Protein AF-A0A6B2E9L4-F1 (afdb_monomer_lite)

pLDDT: mean 92.17, std 7.91, range [33.16, 98.06]

Structure (mmCIF, N/CA/C/O backbone):
data_AF-A0A6B2E9L4-F1
#
_entry.id   AF-A0A6B2E9L4-F1
#
loop_
_atom_site.group_PDB
_atom_site.id
_atom_site.type_symbol
_atom_site.label_atom_id
_atom_site.label_alt_id
_atom_site.label_comp_id
_atom_site.label_asym_id
_atom_site.label_entity_id
_atom_site.label_seq_id
_atom_site.pdbx_PDB_ins_code
_atom_site.Cartn_x
_atom_site.Cartn_y
_atom_site.Cartn_z
_atom_site.occupancy
_atom_site.B_iso_or_equiv
_atom_site.auth_seq_id
_atom_site.auth_comp_id
_atom_site.auth_asym_id
_atom_site.auth_atom_id
_atom_site.pdbx_PDB_model_num
ATOM 1 N N . PHE A 1 1 ? 28.379 11.757 -45.391 1.00 62.41 1 PHE A N 1
ATOM 2 C CA . PHE A 1 1 ? 26.964 11.866 -45.812 1.00 62.41 1 PHE A CA 1
ATOM 3 C C . PHE A 1 1 ? 26.340 10.516 -46.136 1.00 62.41 1 PHE A C 1
ATOM 5 O O . PHE A 1 1 ? 25.388 10.195 -45.447 1.00 62.41 1 PHE A O 1
ATOM 12 N N . ASN A 1 2 ? 26.858 9.714 -47.082 1.00 81.06 2 ASN A N 1
ATOM 13 C CA . ASN A 1 2 ? 26.287 8.377 -47.353 1.00 81.06 2 ASN A CA 1
ATOM 14 C C . ASN A 1 2 ? 26.292 7.480 -46.105 1.00 81.06 2 ASN A C 1
ATOM 16 O O . ASN A 1 2 ? 25.236 7.019 -45.711 1.00 81.06 2 ASN A O 1
ATOM 20 N N . HIS A 1 3 ? 27.415 7.404 -45.382 1.00 90.50 3 HIS A N 1
ATOM 21 C CA . HIS A 1 3 ? 27.489 6.589 -44.163 1.00 90.50 3 HIS A CA 1
ATOM 22 C C . HIS A 1 3 ? 26.488 7.010 -43.059 1.00 90.50 3 HIS A C 1
ATOM 24 O O . HIS A 1 3 ? 25.979 6.160 -42.347 1.00 90.50 3 HIS A O 1
ATOM 30 N N . LEU A 1 4 ? 26.166 8.308 -42.916 1.00 90.94 4 LEU A N 1
ATOM 31 C CA . LEU A 1 4 ? 25.155 8.768 -41.947 1.00 90.94 4 LEU A CA 1
ATOM 32 C C . LEU A 1 4 ? 23.737 8.394 -42.375 1.00 90.94 4 LEU A C 1
ATOM 34 O O . LEU A 1 4 ? 22.874 8.215 -41.525 1.00 90.94 4 LEU A O 1
ATOM 38 N N . LYS A 1 5 ? 23.485 8.331 -43.686 1.00 90.69 5 LYS A N 1
ATOM 39 C CA . LYS A 1 5 ? 22.207 7.868 -44.227 1.00 90.69 5 LYS A CA 1
ATOM 40 C C . LYS A 1 5 ? 22.044 6.378 -43.951 1.00 90.69 5 LYS A C 1
ATOM 42 O O . LYS A 1 5 ? 21.017 5.999 -43.409 1.00 90.69 5 LYS A O 1
ATOM 47 N N . ASP A 1 6 ? 23.080 5.597 -44.235 1.00 92.56 6 ASP A N 1
ATOM 48 C CA . ASP A 1 6 ? 23.099 4.152 -43.999 1.00 92.56 6 ASP A CA 1
ATOM 49 C C . ASP A 1 6 ? 22.910 3.846 -42.500 1.00 92.56 6 ASP A C 1
ATOM 51 O O . ASP A 1 6 ? 22.081 3.023 -42.131 1.00 92.56 6 ASP A O 1
ATOM 55 N N . LEU A 1 7 ? 23.581 4.600 -41.619 1.00 94.00 7 LEU A N 1
ATOM 56 C CA . LEU A 1 7 ? 23.434 4.457 -40.168 1.00 94.00 7 LEU A CA 1
ATOM 57 C C . LEU A 1 7 ? 22.029 4.829 -39.666 1.00 94.00 7 LEU A C 1
ATOM 59 O O . LEU A 1 7 ? 21.519 4.207 -38.739 1.00 94.00 7 LEU A O 1
ATOM 63 N N . LEU A 1 8 ? 21.393 5.848 -40.253 1.00 93.44 8 LEU A N 1
ATOM 64 C CA . LEU A 1 8 ? 20.012 6.207 -39.916 1.00 93.44 8 LEU A CA 1
ATOM 65 C C . LEU A 1 8 ? 19.010 5.155 -40.399 1.00 93.44 8 LEU A C 1
ATOM 67 O O . LEU A 1 8 ? 18.040 4.894 -39.693 1.00 93.44 8 LEU A O 1
ATOM 71 N N . GLU A 1 9 ? 19.241 4.560 -41.569 1.00 93.56 9 GLU A N 1
ATOM 72 C CA . GLU A 1 9 ? 18.431 3.448 -42.075 1.00 93.56 9 GLU A CA 1
ATOM 73 C C . GLU A 1 9 ? 18.564 2.226 -41.160 1.00 93.56 9 GLU A C 1
ATOM 75 O O . GLU A 1 9 ? 17.552 1.639 -40.789 1.00 93.56 9 GLU A O 1
ATOM 80 N N . GLU A 1 10 ? 19.778 1.912 -40.701 1.00 94.62 10 GLU A N 1
ATOM 81 C CA . GLU A 1 10 ? 20.004 0.828 -39.740 1.00 94.62 10 GLU A CA 1
ATOM 82 C C . GLU A 1 10 ? 19.342 1.107 -38.378 1.00 94.62 10 GLU A C 1
ATOM 84 O O . GLU A 1 10 ? 18.736 0.212 -37.790 1.00 94.62 10 GLU A O 1
ATOM 89 N N . ILE A 1 11 ? 19.399 2.349 -37.878 1.00 94.94 11 ILE A N 1
ATOM 90 C CA . ILE A 1 11 ? 18.664 2.765 -36.669 1.00 94.94 11 ILE A CA 1
ATOM 91 C C . ILE A 1 11 ? 17.161 2.539 -36.857 1.00 94.94 11 ILE A C 1
ATOM 93 O O . ILE A 1 11 ? 16.514 1.987 -35.971 1.00 94.94 11 ILE A O 1
ATOM 97 N N . GLU A 1 12 ? 16.595 2.952 -37.993 1.00 94.88 12 GLU A N 1
ATOM 98 C CA . GLU A 1 12 ? 15.168 2.791 -38.281 1.00 94.88 12 GLU A CA 1
ATOM 99 C C . GLU A 1 12 ? 14.766 1.313 -38.398 1.00 94.88 12 GLU A C 1
ATOM 101 O O . GLU A 1 12 ? 13.706 0.925 -37.904 1.00 94.88 12 GLU A O 1
ATOM 106 N N . GLU A 1 13 ? 15.620 0.485 -39.000 1.00 95.00 13 GLU A N 1
ATOM 107 C CA . GLU A 1 13 ? 15.424 -0.961 -39.107 1.00 95.00 13 GLU A CA 1
ATOM 108 C C . GLU A 1 13 ? 15.441 -1.628 -37.726 1.00 95.00 13 GLU A C 1
ATOM 110 O O . GLU A 1 13 ? 14.481 -2.307 -37.358 1.00 95.00 13 GLU A O 1
ATOM 115 N N . ARG A 1 14 ? 16.476 -1.361 -36.914 1.00 95.44 14 ARG A N 1
ATOM 116 C CA . ARG A 1 14 ? 16.584 -1.863 -35.532 1.00 95.44 14 ARG A CA 1
ATOM 117 C C . ARG A 1 14 ? 15.401 -1.414 -34.675 1.00 95.44 14 ARG A C 1
ATOM 119 O O . ARG A 1 14 ? 14.901 -2.199 -33.880 1.00 95.44 14 ARG A O 1
ATOM 126 N N . ASN A 1 15 ? 14.915 -0.186 -34.863 1.00 94.50 15 ASN A N 1
ATOM 127 C CA . ASN A 1 15 ? 13.791 0.364 -34.104 1.00 94.50 15 ASN A C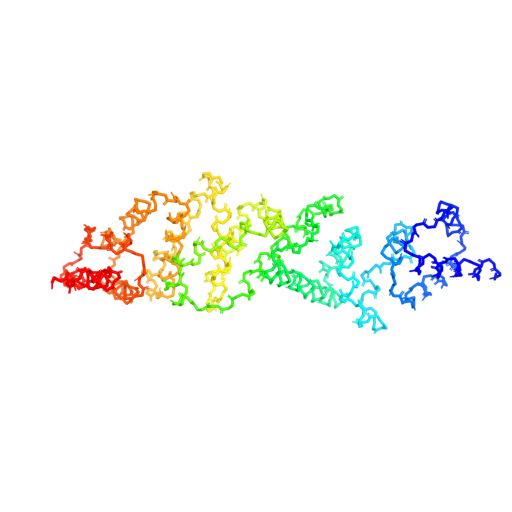A 1
ATOM 128 C C . ASN A 1 15 ? 12.462 -0.357 -34.389 1.00 94.50 15 ASN A C 1
ATOM 130 O O . ASN A 1 15 ? 11.603 -0.444 -33.515 1.00 94.50 15 ASN A O 1
ATOM 134 N N . LYS A 1 16 ? 12.280 -0.863 -35.615 1.00 94.69 16 LYS A N 1
ATOM 135 C CA . LYS A 1 16 ? 11.057 -1.558 -36.053 1.00 94.69 16 LYS A CA 1
ATOM 136 C C . LYS A 1 16 ? 11.139 -3.080 -35.925 1.00 94.69 16 LYS A C 1
ATOM 138 O O . LYS A 1 16 ? 10.124 -3.745 -36.108 1.00 94.69 16 LYS A O 1
ATOM 143 N N . SER A 1 17 ? 12.322 -3.624 -35.658 1.00 93.25 17 SER A N 1
ATOM 144 C CA . SER A 1 17 ? 12.544 -5.065 -35.557 1.00 93.25 17 SER A CA 1
ATOM 145 C C . SER A 1 17 ? 12.083 -5.611 -34.207 1.00 93.25 17 SER A C 1
ATOM 147 O O . SER A 1 17 ? 12.432 -5.068 -33.163 1.00 93.25 17 SER A O 1
ATOM 149 N N . GLU A 1 18 ? 11.340 -6.719 -34.225 1.00 88.81 18 GLU A N 1
ATOM 150 C CA . GLU A 1 18 ? 11.002 -7.492 -33.018 1.00 88.81 18 GLU A CA 1
ATOM 151 C C . GLU A 1 18 ? 12.202 -8.305 -32.504 1.00 88.81 18 GLU A C 1
ATOM 153 O O . GLU A 1 18 ? 12.278 -8.652 -31.327 1.00 88.81 18 GLU A O 1
ATOM 158 N N . GLU A 1 19 ? 13.152 -8.615 -33.390 1.00 89.88 19 GLU A N 1
ATOM 159 C CA . GLU A 1 19 ? 14.349 -9.390 -33.078 1.00 89.88 19 GLU A CA 1
ATOM 160 C C . GLU A 1 19 ? 15.584 -8.490 -32.967 1.00 89.88 19 GLU A C 1
ATOM 162 O O . GLU A 1 19 ? 15.723 -7.489 -33.679 1.00 89.88 19 GLU A O 1
ATOM 167 N N . ILE A 1 20 ? 16.531 -8.889 -32.113 1.00 86.94 20 ILE A N 1
ATOM 168 C CA . ILE A 1 20 ? 17.846 -8.247 -32.037 1.00 86.94 20 ILE A CA 1
ATOM 169 C C . ILE A 1 20 ? 18.604 -8.550 -33.333 1.00 86.94 20 ILE A C 1
ATOM 171 O O . ILE A 1 20 ? 18.996 -9.691 -33.589 1.00 86.94 20 ILE A O 1
ATOM 175 N N . LEU A 1 21 ? 18.821 -7.516 -34.147 1.00 88.94 21 LEU A N 1
ATOM 176 C CA . LEU A 1 21 ? 19.531 -7.649 -35.417 1.00 88.94 21 LEU A CA 1
ATOM 177 C C . LEU A 1 21 ? 21.018 -7.983 -35.200 1.00 88.94 21 LEU A C 1
ATOM 179 O O . LEU A 1 21 ? 21.635 -7.480 -34.252 1.00 88.94 21 LEU A O 1
ATOM 183 N N . PRO A 1 22 ? 21.628 -8.784 -36.097 1.00 86.38 22 PRO A N 1
ATOM 184 C CA . PRO A 1 22 ? 23.034 -9.166 -35.994 1.00 86.38 22 PRO A CA 1
ATOM 185 C C . PRO A 1 22 ? 23.980 -7.952 -36.074 1.00 86.38 22 PRO A C 1
ATOM 187 O O . PRO A 1 22 ? 23.581 -6.839 -36.416 1.00 86.38 22 PRO A O 1
ATOM 190 N N . TYR A 1 23 ? 25.259 -8.180 -35.760 1.00 91.12 23 TYR A N 1
ATOM 191 C CA . TYR A 1 23 ? 26.338 -7.180 -35.859 1.00 91.12 23 TYR A CA 1
ATOM 192 C C . TYR A 1 23 ? 26.190 -5.949 -34.942 1.00 91.12 23 TYR A C 1
ATOM 194 O O . TYR A 1 23 ? 26.702 -4.877 -35.249 1.00 91.12 23 TYR A O 1
ATOM 202 N N . GLU A 1 24 ? 25.545 -6.097 -33.781 1.00 93.00 24 GLU A N 1
ATOM 203 C CA . GLU A 1 24 ? 25.350 -5.000 -32.817 1.00 93.00 24 GLU A CA 1
ATOM 204 C C . GLU A 1 24 ? 26.659 -4.306 -32.396 1.00 93.00 24 GLU A C 1
ATOM 206 O O . GLU A 1 24 ? 26.721 -3.081 -32.354 1.00 93.00 24 GLU A O 1
ATOM 211 N N . GLU A 1 25 ? 27.740 -5.054 -32.154 1.00 92.19 25 GLU A N 1
ATOM 212 C CA . GLU A 1 25 ? 29.030 -4.444 -31.793 1.00 92.19 25 GLU A CA 1
ATOM 213 C C . GLU A 1 25 ? 29.637 -3.638 -32.954 1.00 92.19 25 GLU A C 1
ATOM 215 O O . GLU A 1 25 ? 30.272 -2.610 -32.727 1.00 92.19 25 GLU A O 1
ATOM 220 N N . GLU A 1 26 ? 29.429 -4.059 -34.204 1.00 93.50 26 GLU A N 1
ATOM 221 C CA . GLU A 1 26 ? 29.894 -3.305 -35.373 1.00 93.50 26 GLU A CA 1
ATOM 222 C C . GLU A 1 26 ? 29.095 -2.006 -35.521 1.00 93.50 26 GLU A C 1
ATOM 224 O O . GLU A 1 26 ? 29.687 -0.942 -35.711 1.00 93.50 26 GLU A O 1
ATOM 229 N N . PHE A 1 27 ? 27.774 -2.070 -35.339 1.00 94.88 27 PHE A N 1
ATOM 230 C CA . PHE A 1 27 ? 26.898 -0.900 -35.271 1.00 94.88 27 PHE A CA 1
ATOM 231 C C . PHE A 1 27 ? 27.350 0.087 -34.180 1.00 94.88 27 PHE A C 1
ATOM 233 O O . PHE A 1 27 ? 27.516 1.285 -34.434 1.00 94.88 27 PHE A O 1
ATOM 240 N N . LEU A 1 28 ? 27.654 -0.411 -32.978 1.00 93.94 28 LEU A N 1
ATOM 241 C CA . LEU A 1 28 ? 28.169 0.420 -31.891 1.00 93.94 28 LEU A CA 1
ATOM 242 C C . LEU A 1 28 ? 29.526 1.042 -32.211 1.00 93.94 28 LEU A C 1
ATOM 244 O O . LEU A 1 28 ? 29.769 2.213 -31.909 1.00 93.94 28 LEU A O 1
ATOM 248 N N . GLN A 1 29 ? 30.425 0.288 -32.840 1.00 93.25 29 GLN A N 1
ATOM 249 C CA . GLN A 1 29 ? 31.708 0.827 -33.275 1.00 93.25 29 GLN A CA 1
ATOM 250 C C . GLN A 1 29 ? 31.523 1.953 -34.290 1.00 93.25 29 GLN A C 1
ATOM 252 O O . GLN A 1 29 ? 32.204 2.973 -34.164 1.00 93.25 29 GLN A O 1
ATOM 257 N N . GLN A 1 30 ? 30.596 1.825 -35.240 1.00 93.12 30 GLN A N 1
ATOM 258 C CA . GLN A 1 30 ? 30.294 2.901 -36.186 1.00 93.12 30 GLN A CA 1
ATOM 259 C C . GLN A 1 30 ? 29.840 4.173 -35.460 1.00 93.12 30 GLN A C 1
ATOM 261 O O . GLN A 1 30 ? 30.385 5.246 -35.721 1.00 93.12 30 GLN A O 1
ATOM 266 N N . LEU A 1 31 ? 28.938 4.054 -34.478 1.00 93.62 31 LEU A N 1
ATOM 267 C CA . LEU A 1 31 ? 28.496 5.183 -33.649 1.00 93.62 31 LEU A CA 1
ATOM 268 C C . LEU A 1 31 ? 29.657 5.836 -32.885 1.00 93.62 31 LEU A C 1
ATOM 270 O O . LEU A 1 31 ? 29.806 7.062 -32.879 1.00 93.62 31 LEU A O 1
ATOM 274 N N . ARG A 1 32 ? 30.528 5.037 -32.259 1.00 92.88 32 ARG A N 1
ATOM 275 C CA . ARG A 1 32 ? 31.659 5.546 -31.463 1.00 92.88 32 ARG A CA 1
ATOM 276 C C . ARG A 1 32 ? 32.639 6.386 -32.295 1.00 92.88 32 ARG A C 1
ATOM 278 O O . ARG A 1 32 ? 33.143 7.383 -31.765 1.00 92.88 32 ARG A O 1
ATOM 285 N N . HIS A 1 33 ? 32.859 6.024 -33.564 1.00 94.12 33 HIS A N 1
ATOM 286 C CA . HIS A 1 33 ? 33.790 6.691 -34.490 1.00 94.12 33 HIS A CA 1
ATOM 287 C C . HIS A 1 33 ? 33.248 7.968 -35.149 1.00 94.12 33 HIS A C 1
ATOM 289 O O . HIS A 1 33 ? 34.016 8.660 -35.816 1.00 94.12 33 HIS A O 1
ATOM 295 N N . LEU A 1 34 ? 31.969 8.303 -34.954 1.00 93.50 34 LEU A N 1
ATOM 296 C CA . LEU A 1 34 ? 31.379 9.531 -35.491 1.00 93.50 34 LEU A CA 1
ATOM 297 C C . LEU A 1 34 ? 32.106 10.791 -34.996 1.00 93.50 34 LEU A C 1
ATOM 299 O O . LEU A 1 34 ? 32.509 10.890 -33.831 1.00 93.50 34 LEU A O 1
ATOM 303 N N . GLU A 1 35 ? 32.201 11.805 -35.853 1.00 93.75 35 GLU A N 1
ATOM 304 C CA . GLU A 1 35 ? 32.683 13.129 -35.464 1.00 93.75 35 GLU A CA 1
ATOM 305 C C . GLU A 1 35 ? 31.669 13.850 -34.558 1.00 93.75 35 GLU A C 1
ATOM 307 O O . GLU A 1 35 ? 30.473 13.560 -34.558 1.00 93.75 35 GLU A O 1
ATOM 312 N N . SER A 1 36 ? 32.106 14.851 -33.785 1.00 93.12 36 SER A N 1
ATOM 313 C CA . SER A 1 36 ? 31.234 15.531 -32.809 1.00 93.12 36 SER A CA 1
ATOM 314 C C . SER A 1 36 ? 29.948 16.108 -33.416 1.00 93.12 36 SER A C 1
ATOM 316 O O . SER A 1 36 ? 28.892 16.042 -32.789 1.00 93.12 36 SER A O 1
ATOM 318 N N . TRP A 1 37 ? 30.009 16.662 -34.630 1.00 94.31 37 TRP A N 1
ATOM 319 C CA . TRP A 1 37 ? 28.824 17.203 -35.304 1.00 94.31 37 TRP A CA 1
ATOM 320 C C . TRP A 1 37 ? 27.890 16.095 -35.814 1.00 94.31 37 TRP A C 1
ATOM 322 O O . TRP A 1 37 ? 26.673 16.277 -35.792 1.00 94.31 37 TRP A O 1
ATOM 332 N N . GLU A 1 38 ? 28.441 14.948 -36.219 1.00 94.31 38 GLU A N 1
ATOM 333 C CA . GLU A 1 38 ? 27.689 13.765 -36.649 1.00 94.31 38 GLU A CA 1
ATOM 334 C C . GLU A 1 38 ? 26.945 13.154 -35.467 1.00 94.31 38 GLU A C 1
ATOM 336 O O . GLU A 1 38 ? 25.754 12.869 -35.579 1.00 94.31 38 GLU A O 1
ATOM 341 N N . LYS A 1 39 ? 27.597 13.068 -34.299 1.00 93.00 39 LYS A N 1
ATOM 342 C CA . LYS A 1 39 ? 26.939 12.654 -33.052 1.00 93.00 39 LYS A CA 1
ATOM 343 C C . LYS A 1 39 ? 25.747 13.553 -32.742 1.00 93.00 39 LYS A C 1
ATOM 345 O O . LYS A 1 39 ? 24.639 13.058 -32.577 1.00 93.00 39 LYS A O 1
ATOM 350 N N . ILE A 1 40 ? 25.935 14.875 -32.760 1.00 92.19 40 ILE A N 1
ATOM 351 C CA . ILE A 1 40 ? 24.842 15.837 -32.526 1.00 92.19 40 ILE A CA 1
ATOM 352 C C . ILE A 1 40 ? 23.719 15.672 -33.561 1.00 92.19 40 ILE A C 1
ATOM 354 O O . ILE A 1 40 ? 22.539 15.773 -33.216 1.00 92.19 40 ILE A O 1
ATOM 358 N N . PHE A 1 41 ? 24.065 15.437 -34.828 1.00 92.75 41 PHE A N 1
ATOM 359 C CA . PHE A 1 41 ? 23.091 15.215 -35.894 1.00 92.75 41 PHE A CA 1
ATOM 360 C C . PHE A 1 41 ? 22.251 13.954 -35.649 1.00 92.75 41 PHE A C 1
ATOM 362 O O . PHE A 1 41 ? 21.024 14.037 -35.713 1.00 92.75 41 PHE A O 1
ATOM 369 N N . ILE A 1 42 ? 22.888 12.829 -35.311 1.00 92.62 42 ILE A N 1
ATOM 370 C CA . ILE A 1 42 ? 22.207 11.568 -34.989 1.00 92.62 42 ILE A CA 1
ATOM 371 C C . ILE A 1 42 ? 21.338 11.725 -33.740 1.00 92.62 42 ILE A C 1
ATOM 373 O O . ILE A 1 42 ? 20.153 11.412 -33.796 1.00 92.62 42 ILE A O 1
ATOM 377 N N . MET A 1 43 ? 21.862 12.309 -32.657 1.00 92.19 43 MET A N 1
ATOM 378 C CA . MET A 1 43 ? 21.098 12.546 -31.424 1.00 92.19 43 MET A CA 1
ATOM 379 C C . MET A 1 43 ? 19.796 13.304 -31.703 1.00 92.19 43 MET A C 1
ATOM 381 O O . MET A 1 43 ? 18.728 12.886 -31.270 1.00 92.19 43 MET A O 1
ATOM 385 N N . LYS A 1 44 ? 19.849 14.386 -32.493 1.00 90.69 44 LYS A N 1
ATOM 386 C CA . LYS A 1 44 ? 18.644 15.147 -32.868 1.00 90.69 44 LYS A CA 1
ATOM 387 C C . LYS A 1 44 ? 17.610 14.311 -33.620 1.00 90.69 44 LYS A C 1
ATOM 389 O O . LYS A 1 44 ? 16.422 14.587 -33.493 1.00 90.69 44 LYS A O 1
ATOM 394 N N . ARG A 1 45 ? 18.049 13.341 -34.426 1.00 90.88 45 ARG A N 1
ATOM 395 C CA . ARG A 1 45 ? 17.153 12.439 -35.158 1.00 90.88 45 ARG A CA 1
ATOM 396 C C . ARG A 1 45 ? 16.544 11.385 -34.244 1.00 90.88 45 ARG A C 1
ATOM 398 O O . ARG A 1 45 ? 15.343 11.179 -34.342 1.00 90.88 45 ARG A O 1
ATOM 405 N N . LEU A 1 46 ? 17.319 10.829 -33.313 1.00 91.75 46 LEU A N 1
ATOM 406 C CA . LEU A 1 46 ? 16.832 9.864 -32.323 1.00 91.75 46 LEU A CA 1
ATOM 407 C C . LEU A 1 46 ? 15.662 10.418 -31.500 1.00 91.75 46 LEU A C 1
ATOM 409 O O . LEU A 1 46 ? 14.661 9.737 -31.323 1.00 91.75 46 LEU A O 1
ATOM 413 N N . TYR A 1 47 ? 15.728 11.684 -31.076 1.00 90.62 47 TYR A N 1
ATOM 414 C CA . TYR A 1 47 ? 14.626 12.315 -30.332 1.00 90.62 47 TYR A CA 1
ATOM 415 C C . TYR A 1 47 ? 13.354 12.579 -31.153 1.00 90.62 47 TYR A C 1
ATOM 417 O O . TYR A 1 47 ? 12.343 12.971 -30.573 1.00 90.62 47 TYR A O 1
ATOM 425 N N . ALA A 1 48 ? 13.407 12.395 -32.474 1.00 88.06 48 ALA A N 1
ATOM 426 C CA . ALA A 1 48 ? 12.266 12.487 -33.383 1.00 88.06 48 ALA A CA 1
ATOM 427 C C . ALA A 1 48 ? 11.828 11.115 -33.930 1.00 88.06 48 ALA A C 1
ATOM 429 O O . ALA A 1 48 ? 10.882 11.058 -34.712 1.00 88.06 48 ALA A O 1
ATOM 430 N N . CYS A 1 49 ? 12.522 10.029 -33.572 1.00 88.50 49 CYS A N 1
ATOM 431 C CA . CYS A 1 49 ? 12.107 8.674 -33.918 1.00 88.50 49 CYS A CA 1
ATOM 432 C C . CYS A 1 49 ? 10.876 8.290 -33.097 1.00 88.50 49 CYS A C 1
ATOM 434 O O . CYS A 1 49 ? 10.843 8.567 -31.902 1.00 88.50 49 CYS A O 1
ATOM 436 N N . GLU A 1 50 ? 9.900 7.635 -33.720 1.00 91.25 50 GLU A N 1
ATOM 437 C CA . GLU A 1 50 ? 8.730 7.075 -33.033 1.00 91.25 50 GLU A CA 1
ATOM 438 C C . GLU A 1 50 ? 9.120 5.855 -32.191 1.00 91.25 50 GLU A C 1
ATOM 440 O O . GLU A 1 50 ? 9.996 5.072 -32.585 1.00 91.25 50 GLU A O 1
ATOM 445 N N . TRP A 1 51 ? 8.436 5.665 -31.062 1.00 93.69 51 TRP A N 1
ATOM 446 C CA . TRP A 1 51 ? 8.600 4.472 -30.240 1.00 93.69 51 TRP A CA 1
ATOM 447 C C . TRP A 1 51 ? 7.896 3.273 -30.888 1.00 93.69 51 TRP A C 1
ATOM 449 O O . TRP A 1 51 ? 6.716 3.328 -31.221 1.00 93.69 51 TRP A O 1
ATOM 459 N N . ASN A 1 52 ? 8.641 2.199 -31.103 1.00 94.00 52 ASN A N 1
ATOM 460 C CA . ASN A 1 52 ? 8.260 0.992 -31.824 1.00 94.00 52 ASN A CA 1
ATOM 461 C C . ASN A 1 52 ? 8.754 -0.246 -31.060 1.00 94.00 52 ASN A C 1
ATOM 463 O O . ASN A 1 52 ? 9.467 -0.141 -30.067 1.00 94.00 52 ASN A O 1
ATOM 467 N N . VAL A 1 53 ? 8.405 -1.436 -31.549 1.00 92.69 53 VAL A N 1
ATOM 468 C CA . VAL A 1 53 ? 8.688 -2.710 -30.866 1.00 92.69 53 VAL A CA 1
ATOM 469 C C . VAL A 1 53 ? 10.176 -2.964 -30.569 1.00 92.69 53 VAL A C 1
ATOM 471 O O . VAL A 1 53 ? 10.496 -3.555 -29.543 1.00 92.69 53 VAL A O 1
ATOM 474 N N . GLY A 1 54 ? 11.091 -2.476 -31.413 1.00 94.06 54 GLY A N 1
ATOM 475 C CA . GLY A 1 54 ? 12.539 -2.587 -31.198 1.00 94.06 54 GLY A CA 1
ATOM 476 C C . GLY A 1 54 ? 13.140 -1.434 -30.385 1.00 94.06 54 GLY A C 1
ATOM 477 O O . GLY A 1 54 ? 14.319 -1.482 -30.019 1.00 94.06 54 GLY A O 1
ATOM 478 N N . SER A 1 55 ? 12.356 -0.391 -30.087 1.00 95.12 55 SER A N 1
ATOM 479 C CA . SER A 1 55 ? 12.824 0.790 -29.356 1.00 95.12 55 SER A CA 1
ATOM 480 C C . SER A 1 55 ? 13.378 0.485 -27.969 1.00 95.12 55 SER A C 1
ATOM 482 O O . SER A 1 55 ? 14.436 1.041 -27.679 1.00 95.12 55 SER A O 1
ATOM 484 N N . PRO A 1 56 ? 12.760 -0.362 -27.117 1.00 94.50 56 PRO A N 1
ATOM 485 C CA . PRO A 1 56 ? 13.273 -0.586 -25.768 1.00 94.50 56 PRO A CA 1
ATOM 486 C C . PRO A 1 56 ? 14.758 -0.991 -25.779 1.00 94.50 56 PRO A C 1
ATOM 488 O O . PRO A 1 56 ? 15.596 -0.295 -25.198 1.00 94.50 56 PRO A O 1
ATOM 491 N N . HIS A 1 57 ? 15.099 -2.037 -26.537 1.00 94.44 57 HIS A N 1
ATOM 492 C CA . HIS A 1 57 ? 16.472 -2.541 -26.650 1.00 94.44 57 HIS A CA 1
ATOM 493 C C . HIS A 1 57 ? 17.411 -1.516 -27.302 1.00 94.44 57 HIS A C 1
ATOM 495 O O . HIS A 1 57 ? 18.466 -1.188 -26.753 1.00 94.44 57 HIS A O 1
ATOM 501 N N . LEU A 1 58 ? 17.016 -0.949 -28.450 1.00 95.44 58 LEU A N 1
ATOM 502 C CA . LEU A 1 58 ? 17.841 0.017 -29.185 1.00 95.44 58 LEU A CA 1
ATOM 503 C C . LEU A 1 58 ? 18.150 1.266 -28.347 1.00 95.44 58 LEU A C 1
ATOM 505 O O . LEU A 1 58 ? 19.286 1.736 -28.321 1.00 95.44 58 LEU A O 1
ATOM 509 N N . MET A 1 59 ? 17.157 1.817 -27.653 1.00 95.69 59 MET A N 1
ATOM 510 C CA . MET A 1 59 ? 17.326 3.027 -26.848 1.00 95.69 59 MET A CA 1
ATOM 511 C C . MET A 1 59 ? 18.149 2.759 -25.585 1.00 95.69 59 MET A C 1
ATOM 513 O O . MET A 1 59 ? 18.936 3.617 -25.185 1.00 95.69 59 MET A O 1
ATOM 517 N N . SER A 1 60 ? 18.037 1.562 -25.000 1.00 94.94 60 SER A N 1
ATOM 518 C CA . SER A 1 60 ? 18.897 1.090 -23.903 1.00 94.94 60 SER A CA 1
ATOM 519 C C . SER A 1 60 ? 20.366 1.056 -24.336 1.00 94.94 60 SER A C 1
ATOM 521 O O . SER A 1 60 ? 21.233 1.649 -23.683 1.00 94.94 60 SER A O 1
ATOM 523 N N . LEU A 1 61 ? 20.628 0.479 -25.513 1.00 94.62 61 LEU A N 1
ATOM 524 C CA . LEU A 1 61 ? 21.945 0.433 -26.147 1.00 94.62 61 LEU A CA 1
ATOM 525 C C . LEU A 1 61 ? 22.508 1.844 -26.408 1.00 94.62 61 LEU A C 1
ATOM 527 O O . LEU A 1 61 ? 23.627 2.170 -26.008 1.00 94.62 61 LEU A O 1
ATOM 531 N N . LEU A 1 62 ? 21.716 2.716 -27.038 1.00 95.25 62 LEU A N 1
ATOM 532 C CA . LEU A 1 62 ? 22.122 4.084 -27.373 1.00 95.25 62 LEU A CA 1
ATOM 533 C C . LEU A 1 62 ? 22.326 4.963 -26.132 1.00 95.25 62 LEU A C 1
ATOM 535 O O . LEU A 1 62 ? 23.187 5.848 -26.148 1.00 95.25 62 LEU A O 1
ATOM 539 N N . GLN A 1 63 ? 21.574 4.730 -25.052 1.00 95.31 63 GLN A N 1
ATOM 540 C CA . GLN A 1 63 ? 21.779 5.418 -23.778 1.00 95.31 63 GLN A CA 1
ATOM 541 C C . GLN A 1 63 ? 23.105 5.013 -23.139 1.00 95.31 63 GLN A C 1
ATOM 543 O O . GLN A 1 63 ? 23.845 5.879 -22.670 1.00 95.31 63 GLN A O 1
ATOM 548 N N . HIS A 1 64 ? 23.443 3.722 -23.171 1.00 92.75 64 HIS A N 1
ATOM 549 C CA . HIS A 1 64 ? 24.724 3.232 -22.667 1.00 92.75 64 HIS A CA 1
ATOM 550 C C . HIS A 1 64 ? 25.918 3.869 -23.401 1.00 92.75 64 HIS A C 1
ATOM 552 O O . HIS A 1 64 ? 26.934 4.193 -22.786 1.00 92.75 64 HIS A O 1
ATOM 558 N N . GLU A 1 65 ? 25.776 4.126 -24.701 1.00 93.19 65 GLU A N 1
ATOM 559 C CA . GLU A 1 65 ? 26.792 4.796 -25.522 1.00 93.19 65 GLU A CA 1
ATOM 560 C C . GLU A 1 65 ? 26.759 6.335 -25.453 1.00 93.19 65 GLU A C 1
ATOM 562 O O . GLU A 1 65 ? 27.578 7.006 -26.086 1.00 93.19 65 GLU A O 1
ATOM 567 N N . GLY A 1 66 ? 25.829 6.921 -24.692 1.00 91.38 66 GLY A N 1
ATOM 568 C CA . GLY A 1 66 ? 25.717 8.372 -24.511 1.00 91.38 66 GLY A CA 1
ATOM 569 C C . GLY A 1 66 ? 25.093 9.127 -25.692 1.00 91.38 66 GLY A C 1
ATOM 570 O O . GLY A 1 66 ? 25.252 10.344 -25.791 1.00 91.38 66 GLY A O 1
ATOM 571 N N . PHE A 1 67 ? 24.381 8.433 -26.584 1.00 93.06 67 PHE A N 1
ATOM 572 C CA . PHE A 1 67 ? 23.656 9.030 -27.715 1.00 93.06 67 PHE A CA 1
ATOM 573 C C . PHE A 1 67 ? 22.192 9.348 -27.399 1.00 93.06 67 PHE A C 1
ATOM 575 O O . PHE A 1 67 ? 21.547 10.094 -28.136 1.00 93.06 67 PHE A O 1
ATOM 582 N N . PHE A 1 68 ? 21.660 8.803 -26.311 1.00 94.75 68 PHE A N 1
ATOM 583 C CA . PHE A 1 68 ? 20.252 8.917 -25.959 1.00 94.75 68 PHE A CA 1
ATOM 584 C C . PHE A 1 68 ? 20.068 9.136 -24.456 1.00 94.75 68 PHE A C 1
ATOM 586 O O . PHE A 1 68 ? 20.898 8.720 -23.651 1.00 94.75 68 PHE A O 1
ATOM 593 N N . ASN A 1 69 ? 18.980 9.806 -24.085 1.00 94.19 69 ASN A N 1
ATOM 594 C CA . ASN A 1 69 ? 18.525 9.912 -22.707 1.00 94.19 69 ASN A CA 1
ATOM 595 C C . ASN A 1 69 ? 16.999 9.772 -22.680 1.00 94.19 69 ASN A C 1
ATOM 597 O O . ASN A 1 69 ? 16.278 10.615 -23.224 1.00 94.19 69 ASN A O 1
ATOM 601 N N . ILE A 1 70 ? 16.514 8.707 -22.042 1.00 96.00 70 ILE A N 1
ATOM 602 C CA . ILE A 1 70 ? 15.086 8.374 -22.006 1.00 96.00 70 ILE A CA 1
ATOM 603 C C . ILE A 1 70 ? 14.249 9.447 -21.304 1.00 96.00 70 ILE A C 1
ATOM 605 O O . ILE A 1 70 ? 13.149 9.763 -21.753 1.00 96.00 70 ILE A O 1
ATOM 609 N N . SER A 1 71 ? 14.788 10.076 -20.260 1.00 94.81 71 SER A N 1
ATOM 610 C CA . SER A 1 71 ? 14.100 11.132 -19.516 1.00 94.81 71 SER A CA 1
ATOM 611 C C . SER A 1 71 ? 13.846 12.353 -20.399 1.00 94.81 71 SER A C 1
ATOM 613 O O . SER A 1 71 ? 12.741 12.890 -20.396 1.00 94.81 71 SER A O 1
ATOM 615 N N . VAL A 1 72 ? 14.830 12.748 -21.218 1.00 92.81 72 VAL A N 1
ATOM 616 C CA . VAL A 1 72 ? 14.684 13.830 -22.211 1.00 92.81 72 VAL A CA 1
ATOM 617 C C . VAL A 1 72 ? 13.699 13.444 -23.317 1.00 92.81 72 VAL A C 1
ATOM 619 O O . VAL A 1 72 ? 12.938 14.286 -23.796 1.00 92.81 72 VAL A O 1
ATOM 622 N N . TYR A 1 73 ? 13.690 12.175 -23.721 1.00 94.38 73 TYR A N 1
ATOM 623 C CA . TYR A 1 73 ? 12.782 11.683 -24.752 1.00 94.38 73 TYR A CA 1
ATOM 624 C C . TYR A 1 73 ? 11.315 11.681 -24.297 1.00 94.38 73 TYR A C 1
ATOM 626 O O . TYR A 1 73 ? 10.453 12.115 -25.060 1.00 94.38 73 TYR A O 1
ATOM 634 N N . LEU A 1 74 ? 11.039 11.270 -23.054 1.00 94.00 74 LEU A N 1
ATOM 635 C CA . LEU A 1 74 ? 9.691 11.227 -22.470 1.00 94.00 74 LEU A CA 1
ATOM 636 C C . LEU A 1 74 ? 9.059 12.615 -22.303 1.00 94.00 74 LEU A C 1
ATOM 638 O O . LEU A 1 74 ? 7.858 12.780 -22.504 1.00 94.00 74 LEU A O 1
ATOM 642 N N . ILE A 1 75 ? 9.853 13.626 -21.943 1.00 91.31 75 ILE A N 1
ATOM 643 C CA . ILE A 1 75 ? 9.353 14.999 -21.749 1.00 91.31 75 ILE A CA 1
ATOM 644 C C . ILE A 1 75 ? 9.229 15.791 -23.056 1.00 91.31 75 ILE A C 1
ATOM 646 O O . ILE A 1 75 ? 8.722 16.918 -23.042 1.00 91.31 75 ILE A O 1
ATOM 650 N N . ASN A 1 76 ? 9.705 15.242 -24.179 1.00 88.56 76 ASN A N 1
ATOM 651 C CA . ASN A 1 76 ? 9.594 15.887 -25.478 1.00 88.56 76 ASN A CA 1
ATOM 652 C C . ASN A 1 76 ? 8.108 15.973 -25.878 1.00 88.56 76 ASN A C 1
ATOM 654 O O . ASN A 1 76 ? 7.452 14.938 -25.999 1.00 88.56 76 ASN A O 1
ATOM 658 N N . PRO A 1 77 ? 7.567 17.177 -26.154 1.00 81.75 77 PRO A N 1
ATOM 659 C CA . PRO A 1 77 ? 6.165 17.344 -26.539 1.00 81.75 77 PRO A CA 1
ATOM 660 C C . PRO A 1 77 ? 5.744 16.514 -27.756 1.00 81.75 77 PRO A C 1
ATOM 662 O O . PRO A 1 77 ? 4.572 16.172 -27.880 1.00 81.75 77 PRO A O 1
ATOM 665 N N . SER A 1 78 ? 6.691 16.189 -28.639 1.00 83.88 78 SER A N 1
ATOM 666 C CA . SER A 1 78 ? 6.442 15.375 -29.836 1.00 83.88 78 SER A CA 1
ATOM 667 C C . SER A 1 78 ? 6.045 13.935 -29.494 1.00 83.88 78 SER A C 1
ATOM 669 O O . SER A 1 78 ? 5.326 13.316 -30.266 1.00 83.88 78 SER A O 1
ATOM 671 N N . ASN A 1 79 ? 6.457 13.444 -28.320 1.00 83.44 79 ASN A N 1
ATOM 672 C CA . ASN A 1 79 ? 6.300 12.054 -27.885 1.00 83.44 79 ASN A CA 1
ATOM 673 C C . ASN A 1 79 ? 5.287 11.920 -26.734 1.00 83.44 79 ASN A C 1
ATOM 675 O O . ASN A 1 79 ? 5.138 10.853 -26.145 1.00 83.44 79 ASN A O 1
ATOM 679 N N . ALA A 1 80 ? 4.589 13.004 -26.376 1.00 79.06 80 ALA A N 1
ATOM 680 C CA . ALA A 1 80 ? 3.737 13.051 -25.187 1.00 79.06 80 ALA A CA 1
ATOM 681 C C . ALA A 1 80 ? 2.595 12.017 -25.207 1.00 79.06 80 ALA A C 1
ATOM 683 O O . ALA A 1 80 ? 2.155 11.572 -24.150 1.00 79.06 80 ALA A O 1
ATOM 684 N N . ASN A 1 81 ? 2.128 11.632 -26.398 1.00 83.88 81 ASN A N 1
ATOM 685 C CA . ASN A 1 81 ? 1.069 10.634 -26.560 1.00 83.88 81 ASN A CA 1
ATOM 686 C C . ASN A 1 81 ? 1.565 9.195 -26.348 1.00 83.88 81 ASN A C 1
ATOM 688 O O . ASN A 1 81 ? 0.757 8.331 -26.018 1.00 83.88 81 ASN A O 1
ATOM 692 N N . ASP A 1 82 ? 2.869 8.952 -26.493 1.00 88.44 82 ASP A N 1
ATOM 693 C CA . ASP A 1 82 ? 3.466 7.615 -26.407 1.00 88.44 82 ASP A CA 1
ATOM 694 C C . ASP A 1 82 ? 4.043 7.320 -25.018 1.00 88.44 82 ASP A C 1
ATOM 696 O O . ASP A 1 82 ? 4.376 6.177 -24.719 1.00 88.44 82 ASP A O 1
ATOM 700 N N . ALA A 1 83 ? 4.130 8.330 -24.145 1.00 90.94 83 ALA A N 1
ATOM 701 C CA . ALA A 1 83 ? 4.761 8.231 -22.829 1.00 90.94 83 ALA A CA 1
ATOM 702 C C . ALA A 1 83 ? 4.224 7.074 -21.968 1.00 90.94 83 ALA A C 1
ATOM 704 O O . ALA A 1 83 ? 5.008 6.405 -21.299 1.00 90.94 83 ALA A O 1
ATOM 705 N N . ASP A 1 84 ? 2.913 6.811 -22.010 1.00 89.75 84 ASP A N 1
ATOM 706 C CA . ASP A 1 84 ? 2.304 5.698 -21.270 1.00 89.75 84 ASP A CA 1
ATOM 707 C C . ASP A 1 84 ? 2.803 4.335 -21.799 1.00 89.75 84 ASP A C 1
ATOM 709 O O . ASP A 1 84 ? 3.180 3.471 -21.010 1.00 89.75 84 ASP A O 1
ATOM 713 N N . ASN A 1 85 ? 2.862 4.156 -23.125 1.00 91.62 85 ASN A N 1
ATOM 714 C CA . ASN A 1 85 ? 3.331 2.912 -23.750 1.00 91.62 85 ASN A CA 1
ATOM 715 C C . ASN A 1 85 ? 4.823 2.690 -23.492 1.00 91.62 85 ASN A C 1
ATOM 717 O O . ASN A 1 85 ? 5.223 1.600 -23.098 1.00 91.62 85 ASN A O 1
ATOM 721 N N . ILE A 1 86 ? 5.625 3.749 -23.642 1.00 95.50 86 ILE A N 1
ATOM 722 C CA . ILE A 1 86 ? 7.063 3.715 -23.364 1.00 95.50 86 ILE A CA 1
ATOM 723 C C . ILE A 1 86 ? 7.297 3.241 -21.931 1.00 95.50 86 ILE A C 1
ATOM 725 O O . ILE A 1 86 ? 8.076 2.322 -21.704 1.00 95.50 86 ILE A O 1
ATOM 729 N N . LEU A 1 87 ? 6.617 3.848 -20.953 1.00 95.38 87 LEU A N 1
ATOM 730 C CA . LEU A 1 87 ? 6.804 3.503 -19.546 1.00 95.38 87 LEU A CA 1
ATOM 731 C C . LEU A 1 87 ? 6.349 2.080 -19.213 1.00 95.38 87 LEU A C 1
ATOM 733 O O . LEU A 1 87 ? 6.992 1.453 -18.372 1.00 95.38 87 LEU A O 1
ATOM 737 N N . ASN A 1 88 ? 5.313 1.556 -19.871 1.00 93.62 88 ASN A N 1
ATOM 738 C CA . ASN A 1 88 ? 4.934 0.148 -19.733 1.00 93.62 88 ASN A CA 1
ATOM 739 C C . ASN A 1 88 ? 6.062 -0.777 -20.213 1.00 93.62 88 ASN A C 1
ATOM 741 O O . ASN A 1 88 ? 6.460 -1.675 -19.471 1.00 93.62 88 ASN A O 1
ATOM 745 N N . ASP A 1 89 ? 6.667 -0.497 -21.371 1.00 94.56 89 ASP A N 1
ATOM 746 C CA . ASP A 1 89 ? 7.821 -1.267 -21.854 1.00 94.56 89 ASP A CA 1
ATOM 747 C C . ASP A 1 89 ? 9.005 -1.181 -20.874 1.00 94.56 89 ASP A C 1
ATOM 749 O O . ASP A 1 89 ? 9.707 -2.166 -20.637 1.00 94.56 89 ASP A O 1
ATOM 753 N N . LEU A 1 90 ? 9.225 -0.023 -20.238 1.00 95.56 90 LEU A N 1
ATOM 754 C CA . LEU A 1 90 ? 10.285 0.116 -19.232 1.00 95.56 90 LEU A CA 1
ATOM 755 C C . LEU A 1 90 ? 10.013 -0.712 -17.962 1.00 95.56 90 LEU A C 1
ATOM 757 O O . LEU A 1 90 ? 10.961 -1.196 -17.340 1.00 95.56 90 LEU A O 1
ATOM 761 N N . LEU A 1 91 ? 8.744 -0.867 -17.561 1.00 93.56 91 LEU A N 1
ATOM 762 C CA . LEU A 1 91 ? 8.349 -1.733 -16.442 1.00 93.56 91 LEU A CA 1
ATOM 763 C C . LEU A 1 91 ? 8.505 -3.223 -16.781 1.00 93.56 91 LEU A C 1
ATOM 765 O O . LEU A 1 91 ? 8.786 -4.024 -15.888 1.00 93.56 91 LEU A O 1
ATOM 769 N N . GLU A 1 92 ? 8.303 -3.605 -18.042 1.00 91.94 92 GLU A N 1
ATOM 770 C CA . GLU A 1 92 ? 8.307 -5.006 -18.466 1.00 91.94 92 GLU A CA 1
ATOM 771 C C . GLU A 1 92 ? 9.698 -5.514 -18.863 1.00 91.94 92 GLU A C 1
ATOM 773 O O . GLU A 1 92 ? 10.111 -6.597 -18.437 1.00 91.94 92 GLU A O 1
ATOM 778 N N . VAL A 1 93 ? 10.437 -4.749 -19.669 1.00 91.19 93 VAL A N 1
ATOM 779 C CA . VAL A 1 93 ? 11.656 -5.238 -20.328 1.00 91.19 93 VAL A CA 1
ATOM 780 C C . VAL A 1 93 ? 12.905 -4.418 -19.989 1.00 91.19 93 VAL A C 1
ATOM 782 O O . VAL A 1 93 ? 13.919 -5.003 -19.597 1.00 91.19 93 VAL A O 1
ATOM 785 N N . GLU A 1 94 ? 12.847 -3.084 -20.014 1.00 92.62 94 GLU A N 1
ATOM 786 C CA . GLU A 1 94 ? 14.043 -2.217 -19.950 1.00 92.62 94 GLU A CA 1
ATOM 787 C C . GLU A 1 94 ? 14.194 -1.438 -18.635 1.00 92.62 94 GLU A C 1
ATOM 789 O O . GLU A 1 94 ? 14.070 -0.213 -18.539 1.00 92.62 94 GLU A O 1
ATOM 794 N N . HIS A 1 95 ? 14.560 -2.174 -17.590 1.00 94.19 95 HIS A N 1
ATOM 795 C CA . HIS A 1 95 ? 14.715 -1.665 -16.226 1.00 94.19 95 HIS A CA 1
ATOM 796 C C . HIS A 1 95 ? 15.883 -0.673 -16.050 1.00 94.19 95 HIS A C 1
ATOM 798 O O . HIS A 1 95 ? 15.886 0.121 -15.106 1.00 94.19 95 HIS A O 1
ATOM 804 N N . SER A 1 96 ? 16.889 -0.711 -16.932 1.00 93.88 96 SER A N 1
ATOM 805 C CA . SER A 1 96 ? 18.013 0.239 -16.948 1.00 93.88 96 SER A CA 1
ATOM 806 C C . SER A 1 96 ? 17.547 1.643 -17.342 1.00 93.88 96 SER A C 1
ATOM 808 O O . SER A 1 96 ? 17.934 2.625 -16.708 1.00 93.88 96 SER A O 1
ATOM 810 N N . LEU A 1 97 ? 16.679 1.731 -18.352 1.00 95.75 97 LEU A N 1
ATOM 811 C CA . LEU A 1 97 ? 16.043 2.969 -18.776 1.00 95.75 97 LEU A CA 1
ATOM 812 C C . LEU A 1 97 ? 15.092 3.471 -17.688 1.00 95.75 97 LEU A C 1
ATOM 814 O O . LEU A 1 97 ? 15.160 4.643 -17.331 1.00 95.75 97 LEU A O 1
ATOM 818 N N . LEU A 1 98 ? 14.286 2.591 -17.079 1.00 96.00 98 LEU A N 1
ATOM 819 C CA . LEU A 1 98 ? 13.432 2.963 -15.942 1.00 96.00 98 LEU A CA 1
ATOM 820 C C . LEU A 1 98 ? 14.235 3.600 -14.798 1.00 96.00 98 LEU A C 1
ATOM 822 O O . LEU A 1 98 ? 13.818 4.608 -14.226 1.00 96.00 98 LEU A O 1
ATOM 826 N N . ALA A 1 99 ? 15.401 3.032 -14.475 1.00 94.94 99 ALA A N 1
ATOM 827 C CA . ALA A 1 99 ? 16.282 3.572 -13.446 1.00 94.94 99 ALA A CA 1
ATOM 828 C C . ALA A 1 99 ? 16.736 5.007 -13.765 1.00 94.94 99 ALA A C 1
ATOM 830 O O . ALA A 1 99 ? 16.772 5.838 -12.861 1.00 94.94 99 ALA A O 1
ATOM 831 N N . GLU A 1 100 ? 17.028 5.317 -15.031 1.00 94.56 100 GLU A N 1
ATOM 832 C CA . GLU A 1 100 ? 17.372 6.678 -15.465 1.00 94.56 100 GLU A CA 1
ATOM 833 C C . GLU A 1 100 ? 16.198 7.650 -15.282 1.00 94.56 100 GLU A C 1
ATOM 835 O O . GLU A 1 100 ? 16.391 8.740 -14.742 1.00 94.56 100 GLU A O 1
ATOM 840 N N . VAL A 1 101 ? 14.972 7.249 -15.641 1.00 95.12 101 VAL A N 1
ATOM 841 C CA . VAL A 1 101 ? 13.770 8.080 -15.428 1.00 95.12 101 VAL A CA 1
ATOM 842 C C . VAL A 1 101 ? 13.597 8.402 -13.939 1.00 95.12 101 VAL A C 1
ATOM 844 O O . VAL A 1 101 ? 13.390 9.561 -13.575 1.00 95.12 101 VAL A O 1
ATOM 847 N N . ILE A 1 102 ? 13.756 7.399 -13.066 1.00 94.12 102 ILE A N 1
ATOM 848 C CA . ILE A 1 102 ? 13.676 7.568 -11.607 1.00 94.12 102 ILE A CA 1
ATOM 849 C C . ILE A 1 102 ? 14.756 8.541 -11.114 1.00 94.12 102 ILE A C 1
ATOM 851 O O . ILE A 1 102 ? 14.444 9.470 -10.369 1.00 94.12 102 ILE A O 1
ATOM 855 N N . LEU A 1 103 ? 16.009 8.382 -11.550 1.00 91.88 103 LEU A N 1
ATOM 856 C CA . LEU A 1 103 ? 17.104 9.272 -11.152 1.00 91.88 103 LEU A CA 1
ATOM 857 C C . LEU A 1 103 ? 16.856 10.720 -11.591 1.00 91.88 103 LEU A C 1
ATOM 859 O O . LEU A 1 103 ? 17.039 11.641 -10.794 1.00 91.88 103 LEU A O 1
ATOM 863 N N . CYS A 1 104 ? 16.394 10.936 -12.825 1.00 91.38 104 CYS A N 1
ATOM 864 C CA . CYS A 1 104 ? 16.078 12.274 -13.323 1.00 91.38 104 CYS A CA 1
ATOM 865 C C . CYS A 1 104 ? 14.876 12.906 -12.608 1.00 91.38 104 CYS A C 1
ATOM 867 O O . CYS A 1 104 ? 14.872 14.118 -12.388 1.00 91.38 104 CYS A O 1
ATOM 869 N N . SER A 1 105 ? 13.895 12.100 -12.189 1.00 90.88 105 SER A N 1
ATOM 870 C CA . SER A 1 105 ? 12.750 12.556 -11.386 1.00 90.88 105 SER A CA 1
ATOM 871 C C . SER A 1 105 ? 13.131 12.984 -9.958 1.00 90.88 105 SER A C 1
ATOM 873 O O . SER A 1 105 ? 12.362 13.648 -9.275 1.00 90.88 105 SER A O 1
ATOM 875 N N . GLY A 1 106 ? 14.334 12.638 -9.487 1.00 84.38 106 GLY A N 1
ATOM 876 C CA . GLY A 1 106 ? 14.849 13.072 -8.184 1.00 84.38 106 GLY A CA 1
ATOM 877 C C . GLY A 1 106 ? 15.527 14.448 -8.195 1.00 84.38 106 GLY A C 1
ATOM 878 O O . GLY A 1 106 ? 15.861 14.974 -7.133 1.00 84.38 106 GLY A O 1
ATOM 879 N N . ILE A 1 107 ? 15.763 15.038 -9.372 1.00 85.62 107 ILE A N 1
ATOM 880 C CA . ILE A 1 107 ? 16.472 16.319 -9.525 1.00 85.62 107 ILE A CA 1
ATOM 881 C C . ILE A 1 107 ? 15.477 17.475 -9.392 1.00 85.62 107 ILE A C 1
ATOM 883 O O . ILE A 1 107 ? 14.417 17.444 -10.003 1.00 85.62 107 ILE A O 1
ATOM 887 N N . GLU A 1 108 ? 15.809 18.536 -8.655 1.00 81.25 108 GLU A N 1
ATOM 888 C CA . GLU A 1 108 ? 14.943 19.720 -8.544 1.00 81.25 108 GLU A CA 1
ATOM 889 C C . GLU A 1 108 ? 14.902 20.505 -9.873 1.00 81.25 108 GLU A C 1
ATOM 891 O O . GLU A 1 108 ? 15.754 21.352 -10.148 1.00 81.25 108 GLU A O 1
ATOM 896 N N . SER A 1 109 ? 13.921 20.206 -10.732 1.00 86.25 109 SER A N 1
ATOM 897 C CA . SER A 1 109 ? 13.682 20.907 -12.002 1.00 86.25 109 SER A CA 1
ATOM 898 C C . SER A 1 109 ? 12.211 20.825 -12.439 1.00 86.25 109 SER A C 1
ATOM 900 O O . SER A 1 109 ? 11.469 19.958 -11.986 1.00 86.25 109 SER A O 1
ATOM 902 N N . SER A 1 110 ? 11.779 21.691 -13.363 1.00 82.31 110 SER A N 1
ATOM 903 C CA . SER A 1 110 ? 10.417 21.625 -13.927 1.00 82.31 110 SER A CA 1
ATOM 904 C C . SER A 1 110 ? 10.154 20.345 -14.723 1.00 82.31 110 SER A C 1
ATOM 906 O O . SER A 1 110 ? 9.015 19.901 -14.843 1.00 82.31 110 SER A O 1
ATOM 908 N N . ASP A 1 111 ? 11.202 19.762 -15.302 1.00 86.94 111 ASP A N 1
ATOM 909 C CA . ASP A 1 111 ? 11.092 18.520 -16.065 1.00 86.94 111 ASP A CA 1
ATOM 910 C C . ASP A 1 111 ? 10.951 17.314 -15.135 1.00 86.94 111 ASP A C 1
ATOM 912 O O . ASP A 1 111 ? 10.234 16.368 -15.452 1.00 86.94 111 ASP A O 1
ATOM 916 N N . SER A 1 112 ? 11.540 17.394 -13.942 1.00 89.62 112 SER A N 1
ATOM 917 C CA . SER A 1 112 ? 11.368 16.398 -12.890 1.00 89.62 112 SER A CA 1
ATOM 918 C C . SER A 1 112 ? 9.914 16.272 -12.431 1.00 89.62 112 SER A C 1
ATOM 920 O O . SER A 1 112 ? 9.408 15.157 -12.366 1.00 89.62 112 SER A O 1
ATOM 922 N N . GLU A 1 113 ? 9.184 17.377 -12.241 1.00 89.81 113 GLU A N 1
ATOM 923 C CA . GLU A 1 113 ? 7.754 17.319 -11.882 1.00 89.81 113 GLU A CA 1
ATOM 924 C C . GLU A 1 113 ? 6.919 16.556 -12.924 1.00 89.81 113 GLU A C 1
ATOM 926 O O . GLU A 1 113 ? 6.037 15.769 -12.572 1.00 89.81 113 GLU A O 1
ATOM 931 N N . LYS A 1 114 ? 7.221 16.741 -14.216 1.00 92.19 114 LYS A N 1
ATOM 932 C CA . LYS A 1 114 ? 6.562 15.993 -15.297 1.00 92.19 114 LYS A CA 1
ATOM 933 C C . LYS A 1 114 ? 6.914 14.510 -15.253 1.00 92.19 114 LYS A C 1
ATOM 935 O O . LYS A 1 114 ? 6.027 13.680 -15.423 1.00 92.19 114 LYS A O 1
ATOM 940 N N . LEU A 1 115 ? 8.185 14.177 -15.033 1.00 93.94 115 LEU A N 1
ATOM 941 C CA . LEU A 1 115 ? 8.632 12.787 -14.923 1.00 93.94 115 LEU A CA 1
ATOM 942 C C . LEU A 1 115 ? 7.986 12.088 -13.725 1.00 93.94 115 LEU A C 1
ATOM 944 O O . LEU A 1 115 ? 7.501 10.973 -13.884 1.00 93.94 115 LEU A O 1
ATOM 948 N N . ILE A 1 116 ? 7.907 12.755 -12.567 1.00 93.50 116 ILE A N 1
ATOM 949 C CA . ILE A 1 116 ? 7.194 12.248 -11.387 1.00 93.50 116 ILE A CA 1
ATOM 950 C C . ILE A 1 116 ? 5.748 11.933 -11.765 1.00 93.50 116 ILE A C 1
ATOM 952 O O . ILE A 1 116 ? 5.317 10.801 -11.583 1.00 93.50 116 ILE A O 1
ATOM 956 N N . TYR A 1 117 ? 5.025 12.881 -12.369 1.00 93.38 117 TYR A N 1
ATOM 957 C CA . TYR A 1 117 ? 3.635 12.663 -12.778 1.00 93.38 117 TYR A CA 1
ATOM 958 C C . TYR A 1 117 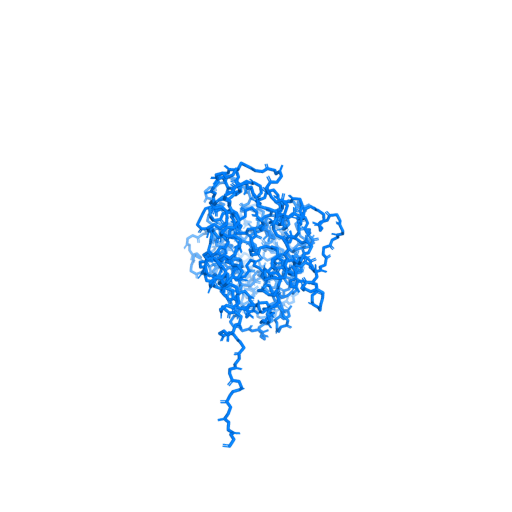? 3.467 11.446 -13.704 1.00 93.38 117 TYR A C 1
ATOM 960 O O . TYR A 1 117 ? 2.561 10.633 -13.510 1.00 93.38 117 TYR A O 1
ATOM 968 N N . LEU A 1 118 ? 4.345 11.300 -14.701 1.00 94.62 118 LEU A N 1
ATOM 969 C CA . LEU A 1 118 ? 4.303 10.171 -15.629 1.00 94.62 118 LEU A CA 1
ATOM 970 C C . LEU A 1 118 ? 4.580 8.836 -14.918 1.00 94.62 118 LEU A C 1
ATOM 972 O O . LEU A 1 118 ? 3.852 7.866 -15.129 1.00 94.62 118 LEU A O 1
ATOM 976 N N . ILE A 1 119 ? 5.588 8.794 -14.041 1.00 95.06 119 ILE A N 1
ATOM 977 C CA . ILE A 1 119 ? 5.920 7.615 -13.233 1.00 95.06 119 ILE A CA 1
ATOM 978 C C . ILE A 1 119 ? 4.755 7.242 -12.309 1.00 95.06 119 ILE A C 1
ATOM 980 O O . ILE A 1 119 ? 4.395 6.068 -12.228 1.00 95.06 119 ILE A O 1
ATOM 984 N N . GLU A 1 120 ? 4.165 8.217 -11.613 1.00 95.50 120 GLU A N 1
ATOM 985 C CA . GLU A 1 120 ? 3.043 8.000 -10.697 1.00 95.50 120 GLU A CA 1
ATOM 986 C C . GLU A 1 120 ? 1.850 7.400 -11.436 1.00 95.50 120 GLU A C 1
ATOM 988 O O . GLU A 1 120 ? 1.323 6.368 -11.022 1.00 95.50 120 GLU A O 1
ATOM 993 N N . LYS A 1 121 ? 1.477 7.997 -12.573 1.00 95.38 121 LYS A N 1
ATOM 994 C CA . LYS A 1 121 ? 0.379 7.523 -13.418 1.00 95.38 121 LYS A CA 1
ATOM 995 C C . LYS A 1 121 ? 0.640 6.115 -13.961 1.00 95.38 121 LYS A C 1
ATOM 997 O O . LYS A 1 121 ? -0.264 5.282 -13.941 1.00 95.38 121 LYS A O 1
ATOM 1002 N N . CYS A 1 122 ? 1.862 5.837 -14.419 1.00 95.44 122 CYS A N 1
ATOM 1003 C CA . CYS A 1 122 ? 2.243 4.513 -14.909 1.00 95.44 122 CYS A CA 1
ATOM 1004 C C . CYS A 1 122 ? 2.128 3.452 -13.801 1.00 95.44 122 CYS A C 1
ATOM 1006 O O . CYS A 1 122 ? 1.424 2.455 -13.961 1.00 95.44 122 CYS A O 1
ATOM 1008 N N . CYS A 1 123 ? 2.724 3.710 -12.632 1.00 95.56 123 CYS A N 1
ATOM 1009 C CA . CYS A 1 123 ? 2.628 2.819 -11.476 1.00 95.56 123 CYS A CA 1
ATOM 1010 C C . CYS A 1 123 ? 1.170 2.627 -11.017 1.00 95.56 123 CYS A C 1
ATOM 1012 O O . CYS A 1 123 ? 0.777 1.522 -10.646 1.00 95.56 123 CYS A O 1
ATOM 1014 N N . GLU A 1 124 ? 0.354 3.685 -11.039 1.00 96.19 124 GLU A N 1
ATOM 1015 C CA . GLU A 1 124 ? -1.070 3.621 -10.698 1.00 96.19 124 GLU A CA 1
ATOM 1016 C C . GLU A 1 124 ? -1.840 2.700 -11.647 1.00 96.19 124 GLU A C 1
ATOM 1018 O O . GLU A 1 124 ? -2.617 1.861 -11.185 1.00 96.19 124 GLU A O 1
ATOM 1023 N N . ASN A 1 125 ? -1.606 2.818 -12.955 1.00 95.12 125 ASN A N 1
ATOM 1024 C CA . ASN A 1 125 ? -2.228 1.960 -13.960 1.00 95.12 125 ASN A CA 1
ATOM 1025 C C . ASN A 1 125 ? -1.791 0.500 -13.797 1.00 95.12 125 ASN A C 1
ATOM 1027 O O . ASN A 1 125 ? -2.653 -0.367 -13.668 1.00 95.12 125 ASN A O 1
ATOM 1031 N N . ALA A 1 126 ? -0.487 0.239 -13.667 1.00 94.62 126 ALA A N 1
ATOM 1032 C CA . ALA A 1 126 ? 0.036 -1.112 -13.458 1.00 94.62 126 ALA A CA 1
ATOM 1033 C C . ALA A 1 126 ? -0.576 -1.786 -12.214 1.00 94.62 126 ALA A C 1
ATOM 1035 O O . ALA A 1 126 ? -0.982 -2.948 -12.248 1.00 94.62 126 ALA A O 1
ATOM 1036 N N . MET A 1 127 ? -0.715 -1.045 -11.110 1.00 95.19 127 MET A N 1
ATOM 1037 C CA . MET A 1 127 ? -1.347 -1.552 -9.889 1.00 95.19 127 MET A CA 1
ATOM 1038 C C . MET A 1 127 ? -2.853 -1.790 -10.053 1.00 95.19 127 MET A C 1
ATOM 1040 O O . MET A 1 127 ? -3.374 -2.773 -9.523 1.00 95.19 127 MET A O 1
ATOM 1044 N N . LYS A 1 128 ? -3.567 -0.918 -10.777 1.00 95.38 128 LYS A N 1
ATOM 1045 C CA . LYS A 1 128 ? -4.989 -1.125 -11.099 1.00 95.38 128 LYS A CA 1
ATOM 1046 C C . LYS A 1 128 ? -5.192 -2.369 -11.952 1.00 95.38 128 LYS A C 1
ATOM 1048 O O . LYS A 1 128 ? -6.117 -3.130 -11.671 1.00 95.38 128 LYS A O 1
ATOM 1053 N N . ASP A 1 129 ? -4.338 -2.581 -12.945 1.00 94.69 129 ASP A N 1
ATOM 1054 C CA . ASP A 1 129 ? -4.417 -3.735 -13.835 1.00 94.69 129 ASP A CA 1
ATOM 1055 C C . ASP A 1 129 ? -4.150 -5.031 -13.070 1.00 94.69 129 ASP A C 1
ATOM 1057 O O . ASP A 1 129 ? -4.954 -5.954 -13.158 1.00 94.69 129 ASP A O 1
ATOM 1061 N N . LEU A 1 130 ? -3.134 -5.058 -12.199 1.00 94.38 130 LEU A N 1
ATOM 1062 C CA . LEU A 1 130 ? -2.899 -6.184 -11.290 1.00 94.38 130 LEU A CA 1
ATOM 1063 C C . LEU A 1 130 ? -4.097 -6.439 -10.358 1.00 94.38 130 LEU A C 1
ATOM 1065 O O . LEU A 1 130 ? -4.507 -7.581 -10.167 1.00 94.38 130 LEU A O 1
ATOM 1069 N N . LEU A 1 131 ? -4.691 -5.404 -9.759 1.00 93.69 131 LEU A N 1
ATOM 1070 C CA . LEU A 1 131 ? -5.864 -5.587 -8.892 1.00 93.69 131 LEU A CA 1
ATOM 1071 C C . LEU A 1 131 ? -7.097 -6.091 -9.657 1.00 93.69 131 LEU A C 1
ATOM 1073 O O . LEU A 1 131 ? -7.918 -6.806 -9.082 1.00 93.69 131 LEU A O 1
ATOM 1077 N N . ARG A 1 132 ? -7.248 -5.695 -10.924 1.00 94.25 132 ARG A N 1
ATOM 1078 C CA . ARG A 1 132 ? -8.372 -6.078 -11.783 1.00 94.25 132 ARG A CA 1
ATOM 1079 C C . ARG A 1 132 ? -8.212 -7.484 -12.355 1.00 94.25 132 ARG A C 1
ATOM 1081 O O . ARG A 1 132 ? -9.211 -8.193 -12.460 1.00 94.25 132 ARG A O 1
ATOM 1088 N N . ASP A 1 133 ? -6.994 -7.858 -12.725 1.00 94.19 133 ASP A N 1
ATOM 1089 C CA . ASP A 1 133 ? -6.644 -9.156 -13.288 1.00 94.19 133 ASP A CA 1
ATOM 1090 C C . ASP A 1 133 ? -5.513 -9.813 -12.472 1.00 94.19 133 ASP A C 1
ATOM 1092 O O . ASP A 1 133 ? -4.330 -9.571 -12.717 1.00 94.19 133 ASP A O 1
ATOM 1096 N N . PRO A 1 134 ? -5.859 -10.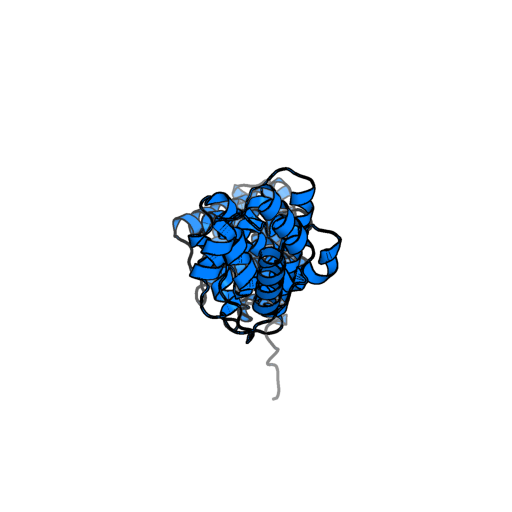670 -11.491 1.00 90.56 134 PRO A N 1
ATOM 1097 C CA . PRO A 1 134 ? -4.877 -11.398 -10.690 1.00 90.56 134 PRO A CA 1
ATOM 1098 C C . PRO A 1 134 ? -3.986 -12.370 -11.479 1.00 90.56 134 PRO A C 1
ATOM 1100 O O . PRO A 1 134 ? -2.960 -12.803 -10.946 1.00 90.56 134 PRO A O 1
ATOM 1103 N N . GLU A 1 135 ? -4.369 -12.742 -12.707 1.00 91.94 135 GLU A N 1
ATOM 1104 C CA . GLU A 1 135 ? -3.589 -13.633 -13.573 1.00 91.94 135 GLU A CA 1
ATOM 1105 C C . GLU A 1 135 ? -2.556 -12.875 -14.418 1.00 91.94 135 GLU A C 1
ATOM 1107 O O . GLU A 1 135 ? -1.638 -13.502 -14.963 1.00 91.94 135 GLU A O 1
ATOM 1112 N N . LEU A 1 136 ? -2.662 -11.541 -14.488 1.00 92.50 136 LEU A N 1
ATOM 1113 C CA . LEU A 1 136 ? -1.713 -10.684 -15.188 1.00 92.50 136 LEU A CA 1
ATOM 1114 C C . LEU A 1 136 ? -0.306 -10.855 -14.605 1.00 92.50 136 LEU A C 1
ATOM 1116 O O . LEU A 1 136 ? -0.066 -10.698 -13.405 1.00 92.50 136 LEU A O 1
ATOM 1120 N N . LYS A 1 137 ? 0.651 -11.155 -15.486 1.00 90.25 137 LYS A N 1
ATOM 1121 C CA . LYS A 1 137 ? 2.052 -11.366 -15.120 1.00 90.25 137 LYS A CA 1
ATOM 1122 C C . LYS A 1 137 ? 2.878 -10.150 -15.490 1.00 90.25 137 LYS A C 1
ATOM 1124 O O . LYS A 1 137 ? 3.341 -10.042 -16.617 1.00 90.25 137 LYS A O 1
ATOM 1129 N N . ILE A 1 138 ? 3.117 -9.295 -14.505 1.00 89.19 138 ILE A N 1
ATOM 1130 C CA . ILE A 1 138 ? 4.105 -8.218 -14.609 1.00 89.19 138 ILE A CA 1
ATOM 1131 C C . ILE A 1 138 ? 5.397 -8.673 -13.912 1.00 89.19 138 ILE A C 1
ATOM 1133 O O . ILE A 1 138 ? 5.317 -9.239 -12.808 1.00 89.19 138 ILE A O 1
ATOM 1137 N N . PRO A 1 139 ? 6.581 -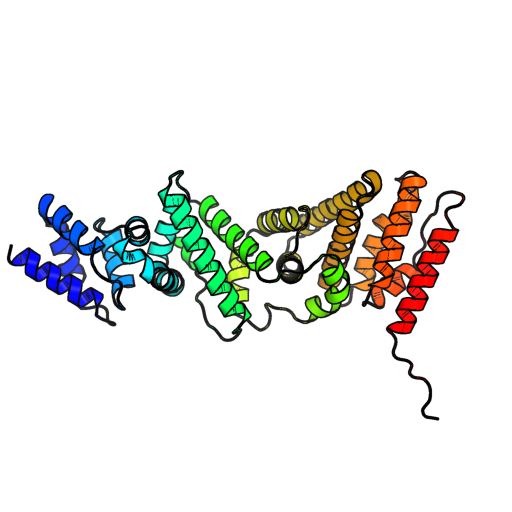8.473 -14.522 1.00 91.44 139 PRO A N 1
ATOM 1138 C CA . PRO A 1 139 ? 7.867 -8.689 -13.869 1.00 91.44 139 PRO A CA 1
ATOM 1139 C C . PRO A 1 139 ? 8.003 -7.871 -12.582 1.00 91.44 139 PRO A C 1
ATOM 1141 O O . PRO A 1 139 ? 7.491 -6.762 -12.462 1.00 91.44 139 PRO A O 1
ATOM 1144 N N . ASN A 1 140 ? 8.738 -8.399 -11.604 1.00 93.81 140 ASN A N 1
ATOM 1145 C CA . ASN A 1 140 ? 9.043 -7.656 -10.385 1.00 93.81 140 ASN A CA 1
ATOM 1146 C C . ASN A 1 140 ? 10.147 -6.619 -10.649 1.00 93.81 140 ASN A C 1
ATOM 1148 O O . ASN A 1 140 ? 11.318 -6.818 -10.316 1.00 93.81 140 ASN A O 1
ATOM 1152 N N . TYR A 1 141 ? 9.777 -5.512 -11.284 1.00 94.06 141 TYR A N 1
ATOM 1153 C CA . TYR A 1 141 ? 10.717 -4.472 -11.685 1.00 94.06 141 TYR A CA 1
ATOM 1154 C C . TYR A 1 141 ? 11.404 -3.795 -10.486 1.00 94.06 141 TYR A C 1
ATOM 1156 O O . TYR A 1 141 ? 12.553 -3.375 -10.605 1.00 94.06 141 TYR A O 1
ATOM 1164 N N . LEU A 1 142 ? 10.780 -3.757 -9.300 1.00 94.19 142 LEU A N 1
ATOM 1165 C CA . LEU A 1 142 ? 11.420 -3.252 -8.074 1.00 94.19 142 LEU A CA 1
ATOM 1166 C C . LEU A 1 142 ? 12.630 -4.094 -7.650 1.00 94.19 142 LEU A C 1
ATOM 1168 O O . LEU A 1 142 ? 13.633 -3.548 -7.180 1.00 94.19 142 LEU A O 1
ATOM 1172 N N . GLU A 1 143 ? 12.559 -5.414 -7.825 1.00 93.62 143 GLU A N 1
ATOM 1173 C CA . GLU A 1 143 ? 13.705 -6.298 -7.613 1.00 93.62 143 GLU A CA 1
ATOM 1174 C C . GLU A 1 143 ? 14.823 -5.962 -8.607 1.00 93.62 143 GLU A C 1
ATOM 1176 O O . GLU A 1 143 ? 15.961 -5.705 -8.202 1.00 93.62 143 GLU A O 1
ATOM 1181 N N . ARG A 1 144 ? 14.481 -5.881 -9.901 1.00 92.75 144 ARG A N 1
ATOM 1182 C CA . ARG A 1 144 ? 15.421 -5.615 -11.005 1.00 92.75 144 ARG A CA 1
ATOM 1183 C C . ARG A 1 144 ? 16.137 -4.271 -10.860 1.00 92.75 144 ARG A C 1
ATOM 1185 O O . ARG A 1 144 ? 17.349 -4.197 -11.058 1.00 92.75 144 ARG A O 1
ATOM 1192 N N . LEU A 1 145 ? 15.427 -3.233 -10.421 1.00 92.56 145 LEU A N 1
ATOM 1193 C CA . LEU A 1 145 ? 15.982 -1.897 -10.184 1.00 92.56 145 LEU A CA 1
ATOM 1194 C C . LEU A 1 145 ? 17.088 -1.870 -9.121 1.00 92.56 145 LEU A C 1
ATOM 1196 O O . LEU A 1 145 ? 17.940 -0.982 -9.159 1.00 92.56 145 LEU A O 1
ATOM 1200 N N . THR A 1 146 ? 17.140 -2.854 -8.215 1.00 87.00 146 THR A N 1
ATOM 1201 C CA . THR A 1 146 ? 18.194 -2.947 -7.189 1.00 87.00 146 THR A CA 1
ATOM 1202 C C . THR A 1 146 ? 19.598 -3.044 -7.806 1.00 87.00 146 THR A C 1
ATOM 1204 O O . THR A 1 146 ? 20.565 -2.602 -7.189 1.00 87.00 146 THR A O 1
ATOM 1207 N N . GLY A 1 147 ? 19.724 -3.593 -9.022 1.00 85.06 147 GLY A N 1
ATOM 1208 C CA . GLY A 1 147 ? 20.995 -3.673 -9.751 1.00 85.06 147 GLY A CA 1
ATOM 1209 C C . GLY A 1 147 ? 21.385 -2.398 -10.508 1.00 85.06 147 GLY A C 1
ATOM 1210 O O . GLY A 1 147 ? 22.557 -2.228 -10.841 1.00 85.06 147 GLY A O 1
ATOM 1211 N N . HIS A 1 148 ? 20.432 -1.499 -10.765 1.00 88.25 148 HIS A N 1
ATOM 1212 C CA . HIS A 1 148 ? 20.634 -0.306 -11.596 1.00 88.25 148 HIS A CA 1
ATOM 1213 C C . HIS A 1 148 ? 20.720 0.985 -10.773 1.00 88.25 148 HIS A C 1
ATOM 1215 O O . HIS A 1 148 ? 21.511 1.875 -11.091 1.00 88.25 148 HIS A O 1
ATOM 1221 N N . LEU A 1 149 ? 19.964 1.081 -9.676 1.00 86.62 149 LEU A N 1
ATOM 1222 C CA . LEU A 1 149 ? 19.979 2.245 -8.794 1.00 86.62 149 LEU A CA 1
ATOM 1223 C C . LEU A 1 149 ? 21.122 2.137 -7.776 1.00 86.62 149 LEU A C 1
ATOM 1225 O O . LEU A 1 149 ? 21.102 1.315 -6.863 1.00 86.62 149 LEU A O 1
ATOM 1229 N N . ARG A 1 150 ? 22.131 3.007 -7.915 1.00 73.75 150 ARG A N 1
ATOM 1230 C CA . ARG A 1 150 ? 23.284 3.071 -6.992 1.00 73.75 150 ARG A CA 1
ATOM 1231 C C . ARG A 1 150 ? 22.937 3.710 -5.644 1.00 73.75 150 ARG A C 1
ATOM 1233 O O . ARG A 1 150 ? 23.590 3.421 -4.643 1.00 73.75 150 ARG A O 1
ATOM 1240 N N . VAL A 1 151 ? 21.936 4.589 -5.631 1.00 78.75 151 VAL A N 1
ATOM 1241 C CA . VAL A 1 151 ? 21.492 5.346 -4.455 1.00 78.75 151 VAL A CA 1
ATOM 1242 C C . VAL A 1 151 ? 20.313 4.609 -3.824 1.00 78.75 151 VAL A C 1
ATOM 1244 O O . VAL A 1 151 ? 19.250 4.479 -4.433 1.00 78.75 151 VAL A O 1
ATOM 1247 N N . LYS A 1 152 ? 20.504 4.095 -2.604 1.00 82.44 152 LYS A N 1
ATOM 1248 C CA . LYS A 1 152 ? 19.485 3.290 -1.906 1.00 82.44 152 LYS A CA 1
ATOM 1249 C C . LYS A 1 152 ? 18.244 4.111 -1.574 1.00 82.44 152 LYS A C 1
ATOM 1251 O O . LYS A 1 152 ? 17.144 3.569 -1.537 1.00 82.44 152 LYS A O 1
ATOM 1256 N N . GLU A 1 153 ? 18.432 5.402 -1.345 1.00 87.12 153 GLU A N 1
ATOM 1257 C CA . GLU A 1 153 ? 17.392 6.364 -1.020 1.00 87.12 153 GLU A CA 1
ATOM 1258 C C . GLU A 1 153 ? 16.404 6.537 -2.180 1.00 87.12 153 GLU A C 1
ATOM 1260 O O . GLU A 1 153 ? 15.203 6.580 -1.932 1.00 87.12 153 GLU A O 1
ATOM 1265 N N . GLU A 1 154 ? 16.869 6.549 -3.435 1.00 88.25 154 GLU A N 1
ATOM 1266 C CA . GLU A 1 154 ? 15.981 6.675 -4.604 1.00 88.25 154 GLU A CA 1
ATOM 1267 C C . GLU A 1 154 ? 15.138 5.417 -4.809 1.00 88.25 154 GLU A C 1
ATOM 1269 O O . GLU A 1 154 ? 13.927 5.498 -5.018 1.00 88.25 154 GLU A O 1
ATOM 1274 N N . LEU A 1 155 ? 15.743 4.235 -4.645 1.00 90.00 155 LEU A N 1
ATOM 1275 C CA . LEU A 1 155 ? 14.985 2.986 -4.658 1.00 90.00 155 LEU A CA 1
ATOM 1276 C C . LEU A 1 155 ? 13.957 2.955 -3.520 1.00 90.00 155 LEU A C 1
ATOM 1278 O O . LEU A 1 155 ? 12.831 2.512 -3.729 1.00 90.00 155 LEU A O 1
ATOM 1282 N N . GLN A 1 156 ? 14.313 3.436 -2.325 1.00 91.19 156 GLN A N 1
ATOM 1283 C CA . GLN A 1 156 ? 13.371 3.492 -1.211 1.00 91.19 156 GLN A CA 1
ATOM 1284 C C . GLN A 1 156 ? 12.217 4.463 -1.484 1.00 91.19 156 GLN A C 1
ATOM 1286 O O . GLN A 1 156 ? 11.071 4.083 -1.269 1.00 91.19 156 GLN A O 1
ATOM 1291 N N . ARG A 1 157 ? 12.480 5.659 -2.024 1.00 90.75 157 ARG A N 1
ATOM 1292 C CA . ARG A 1 157 ? 11.423 6.598 -2.441 1.00 90.75 157 ARG A CA 1
ATOM 1293 C C . ARG A 1 157 ? 10.481 5.966 -3.456 1.00 90.75 157 ARG A C 1
ATOM 1295 O O . ARG A 1 157 ? 9.268 6.101 -3.333 1.00 90.75 157 ARG A O 1
ATOM 1302 N N . PHE A 1 158 ? 11.029 5.233 -4.423 1.00 92.81 158 PHE A N 1
ATOM 1303 C CA . PHE A 1 158 ? 10.219 4.548 -5.420 1.00 92.81 158 PHE A CA 1
ATOM 1304 C C . PHE A 1 158 ? 9.366 3.431 -4.800 1.00 92.81 158 PHE A C 1
ATOM 1306 O O . PHE A 1 158 ? 8.185 3.311 -5.115 1.00 92.81 158 PHE A O 1
ATOM 1313 N N . ARG A 1 159 ? 9.900 2.666 -3.840 1.00 94.19 159 ARG A N 1
ATOM 1314 C CA . ARG A 1 159 ? 9.106 1.704 -3.053 1.00 94.19 159 ARG A CA 1
ATOM 1315 C C . ARG A 1 159 ? 8.000 2.388 -2.248 1.00 94.19 159 ARG A C 1
ATOM 1317 O O . ARG A 1 159 ? 6.865 1.920 -2.257 1.00 94.19 159 ARG A O 1
ATOM 1324 N N . ASP A 1 160 ? 8.300 3.507 -1.596 1.00 94.00 160 ASP A N 1
ATOM 1325 C CA . ASP A 1 160 ? 7.327 4.275 -0.813 1.00 94.00 160 ASP A CA 1
ATOM 1326 C C . ASP A 1 160 ? 6.207 4.837 -1.704 1.00 94.00 160 ASP A C 1
ATOM 1328 O O . ASP A 1 160 ? 5.038 4.855 -1.301 1.00 94.00 160 ASP A O 1
ATOM 1332 N N . LEU A 1 161 ? 6.536 5.220 -2.943 1.00 94.00 161 LEU A N 1
ATOM 1333 C CA . LEU A 1 161 ? 5.553 5.601 -3.953 1.00 94.00 161 LEU A CA 1
ATOM 1334 C C . LEU A 1 161 ? 4.584 4.447 -4.250 1.00 94.00 161 LEU A C 1
ATOM 1336 O O . LEU A 1 161 ? 3.375 4.661 -4.252 1.00 94.00 161 LEU A O 1
ATOM 1340 N N . HIS A 1 162 ? 5.081 3.217 -4.409 1.00 95.25 162 HIS A N 1
ATOM 1341 C CA . HIS A 1 162 ? 4.233 2.043 -4.666 1.00 95.25 162 HIS A CA 1
ATOM 1342 C C . HIS A 1 162 ? 3.256 1.780 -3.523 1.00 95.25 162 HIS A C 1
ATOM 1344 O O . HIS A 1 162 ? 2.079 1.511 -3.761 1.00 95.25 162 HIS A O 1
ATOM 1350 N N . LEU A 1 163 ? 3.728 1.895 -2.278 1.00 94.94 163 LEU A N 1
ATOM 1351 C CA . LEU A 1 163 ? 2.874 1.753 -1.098 1.00 94.94 163 LEU A CA 1
ATOM 1352 C C . LEU A 1 163 ? 1.795 2.840 -1.058 1.00 94.94 163 LEU A C 1
ATOM 1354 O O . LEU A 1 163 ? 0.639 2.547 -0.761 1.00 94.94 163 LEU A O 1
ATOM 1358 N N . THR A 1 164 ? 2.167 4.075 -1.397 1.00 94.19 164 THR A N 1
ATOM 1359 C CA . THR A 1 164 ? 1.262 5.233 -1.418 1.00 94.19 164 THR A CA 1
ATOM 1360 C C . THR A 1 164 ? 0.189 5.102 -2.495 1.00 94.19 164 THR A C 1
ATOM 1362 O O . THR A 1 164 ? -0.990 5.329 -2.220 1.00 94.19 164 THR A O 1
ATOM 1365 N N . ILE A 1 165 ? 0.585 4.712 -3.707 1.00 95.50 165 ILE A N 1
ATOM 1366 C CA . ILE A 1 165 ? -0.325 4.464 -4.825 1.00 95.50 165 ILE A CA 1
ATOM 1367 C C . ILE A 1 165 ? -1.277 3.333 -4.461 1.00 95.50 165 ILE A C 1
ATOM 1369 O O . ILE A 1 165 ? -2.486 3.535 -4.470 1.00 95.50 165 ILE A O 1
ATOM 1373 N N . LEU A 1 166 ? -0.760 2.167 -4.062 1.00 95.25 166 LEU A N 1
ATOM 1374 C CA . LEU A 1 166 ? -1.615 1.021 -3.764 1.00 95.25 166 LEU A CA 1
ATOM 1375 C C . LEU A 1 166 ? -2.601 1.336 -2.630 1.00 95.25 166 LEU A C 1
ATOM 1377 O O . LEU A 1 166 ? -3.778 1.004 -2.733 1.00 95.25 166 LEU A O 1
ATOM 1381 N N . ALA A 1 167 ? -2.160 2.029 -1.578 1.00 93.75 167 ALA A N 1
ATOM 1382 C CA . ALA A 1 167 ? -3.037 2.486 -0.503 1.00 93.75 167 ALA A CA 1
ATOM 1383 C C . ALA A 1 167 ? -4.180 3.394 -1.000 1.00 93.75 167 ALA A C 1
ATOM 1385 O O . ALA A 1 167 ? -5.271 3.370 -0.430 1.00 93.75 167 ALA A O 1
ATOM 1386 N N . SER A 1 168 ? -3.960 4.186 -2.054 1.00 93.12 168 SER A N 1
ATOM 1387 C CA . SER A 1 168 ? -4.927 5.167 -2.557 1.00 93.12 168 SER A CA 1
ATOM 1388 C C . SER A 1 168 ? -5.899 4.623 -3.614 1.00 93.12 168 SER A C 1
ATOM 1390 O O . SER A 1 168 ? -6.903 5.274 -3.904 1.00 93.12 168 SER A O 1
ATOM 1392 N N . LEU A 1 169 ? -5.688 3.416 -4.148 1.00 94.00 169 LEU A N 1
ATOM 1393 C CA . LEU A 1 169 ? -6.543 2.871 -5.213 1.00 94.00 169 LEU A CA 1
ATOM 1394 C C . LEU A 1 169 ? -7.978 2.541 -4.772 1.00 94.00 169 LEU A C 1
ATOM 1396 O O . LEU A 1 169 ? -8.872 2.467 -5.615 1.00 94.00 169 LEU A O 1
ATOM 1400 N N . HIS A 1 170 ? -8.226 2.362 -3.470 1.00 91.94 170 HIS A N 1
ATOM 1401 C CA . HIS A 1 170 ? -9.552 2.026 -2.944 1.00 91.94 170 HIS A CA 1
ATOM 1402 C C . HIS A 1 170 ? -10.008 2.993 -1.846 1.00 91.94 170 HIS A C 1
ATOM 1404 O O . HIS A 1 170 ? -9.747 2.800 -0.652 1.00 91.94 170 HIS A O 1
ATOM 1410 N N . GLN A 1 171 ? -10.735 4.025 -2.271 1.00 92.81 171 GLN A N 1
ATOM 1411 C CA . GLN A 1 171 ? -11.225 5.094 -1.406 1.00 92.81 171 GLN A CA 1
ATOM 1412 C C . GLN A 1 171 ? -12.417 4.621 -0.558 1.00 92.81 171 GLN A C 1
ATOM 1414 O O . GLN A 1 171 ? -13.506 4.377 -1.063 1.00 92.81 171 GLN A O 1
ATOM 1419 N N . THR A 1 172 ? -12.198 4.499 0.745 1.00 93.25 172 THR A N 1
ATOM 1420 C CA . THR A 1 172 ? -13.141 4.056 1.776 1.00 93.25 172 THR A CA 1
ATOM 1421 C C . THR A 1 172 ? -13.019 4.933 3.008 1.00 93.25 172 THR A C 1
ATOM 1423 O O . THR A 1 172 ? -11.925 5.322 3.401 1.00 93.25 172 THR A O 1
ATOM 1426 N N . GLY A 1 173 ? -14.138 5.253 3.653 1.00 93.88 173 GLY A N 1
ATOM 1427 C CA . GLY A 1 173 ? -14.117 6.000 4.912 1.00 93.88 173 GLY A CA 1
ATOM 1428 C C . GLY A 1 173 ? -13.712 5.127 6.104 1.00 93.88 173 GLY A C 1
ATOM 1429 O O . GLY A 1 173 ? -13.871 3.909 6.088 1.00 93.88 173 GLY A O 1
ATOM 1430 N N . ILE A 1 174 ? -13.265 5.750 7.195 1.00 94.94 174 ILE A N 1
ATOM 1431 C CA . ILE A 1 174 ? -12.878 5.029 8.422 1.00 94.94 174 ILE A CA 1
ATOM 1432 C C . ILE A 1 174 ? -14.033 4.226 9.052 1.00 94.94 174 ILE A C 1
ATOM 1434 O O . ILE A 1 174 ? -13.822 3.131 9.567 1.00 94.94 174 ILE A O 1
ATOM 1438 N N . LEU A 1 175 ? -15.268 4.735 8.985 1.00 94.56 175 LEU A N 1
ATOM 1439 C CA . LEU A 1 175 ? -16.453 4.035 9.498 1.00 94.56 175 LEU A CA 1
ATOM 1440 C C . LEU A 1 175 ? -16.798 2.800 8.662 1.00 94.56 175 LEU A C 1
ATOM 1442 O O . LEU A 1 175 ? -17.185 1.767 9.204 1.00 94.56 175 LEU A O 1
ATOM 1446 N N . GLU A 1 176 ? -16.631 2.900 7.345 1.00 95.44 176 GLU A N 1
ATOM 1447 C CA . GLU A 1 176 ? -16.800 1.770 6.438 1.00 95.44 176 GLU A CA 1
ATOM 1448 C C . GLU A 1 176 ? -15.725 0.713 6.689 1.00 95.44 176 GLU A C 1
ATOM 1450 O O . GLU A 1 176 ? -16.039 -0.473 6.756 1.00 95.44 176 GLU A O 1
ATOM 1455 N N . ALA A 1 177 ? -14.484 1.144 6.926 1.00 96.12 177 ALA A N 1
ATOM 1456 C CA . ALA A 1 177 ? -13.406 0.250 7.316 1.00 96.12 177 ALA A CA 1
ATOM 1457 C C . ALA A 1 177 ? -13.718 -0.491 8.617 1.00 96.12 177 ALA A C 1
ATOM 1459 O O . ALA A 1 177 ? -13.584 -1.708 8.671 1.00 96.12 177 ALA A O 1
ATOM 1460 N N . LEU A 1 178 ? -14.205 0.210 9.646 1.00 95.31 178 LEU A N 1
ATOM 1461 C CA . LEU A 1 178 ? -14.578 -0.400 10.927 1.00 95.31 178 LEU A CA 1
ATOM 1462 C C . LEU A 1 178 ? -15.656 -1.477 10.784 1.00 95.31 178 LEU A C 1
ATOM 1464 O O . LEU A 1 178 ? -15.612 -2.461 11.523 1.00 95.31 178 LEU A O 1
ATOM 1468 N N . LYS A 1 179 ? -16.594 -1.283 9.852 1.00 95.31 179 LYS A N 1
ATOM 1469 C CA . LYS A 1 179 ? -17.670 -2.229 9.551 1.00 95.31 179 LYS A CA 1
ATOM 1470 C C . LYS A 1 179 ? -17.171 -3.417 8.723 1.00 95.31 179 LYS A C 1
ATOM 1472 O O . LYS A 1 179 ? -17.473 -4.561 9.030 1.00 95.31 179 LYS A O 1
ATOM 1477 N N . ASN A 1 180 ? -16.386 -3.163 7.679 1.00 95.88 180 ASN A N 1
ATOM 1478 C CA . ASN A 1 180 ? -16.018 -4.183 6.696 1.00 95.88 180 ASN A CA 1
ATOM 1479 C C . ASN A 1 180 ? -14.691 -4.899 6.994 1.00 95.88 180 ASN A C 1
ATOM 1481 O O . ASN A 1 180 ? -14.350 -5.839 6.278 1.00 95.88 180 ASN A O 1
ATOM 1485 N N . GLN A 1 181 ? -13.954 -4.513 8.044 1.00 94.88 181 GLN A N 1
ATOM 1486 C CA . GLN A 1 181 ? -12.618 -5.050 8.334 1.00 94.88 181 GLN A CA 1
ATOM 1487 C C . GLN A 1 181 ? -12.580 -6.582 8.365 1.00 94.88 181 GLN A C 1
ATOM 1489 O O . GLN A 1 181 ? -11.732 -7.181 7.715 1.00 94.88 181 GLN A O 1
ATOM 1494 N N . LYS A 1 182 ? -13.536 -7.224 9.049 1.00 93.62 182 LYS A N 1
ATOM 1495 C CA . LYS A 1 182 ? -13.623 -8.692 9.119 1.00 93.62 182 LYS A CA 1
ATOM 1496 C C . LYS A 1 182 ? -13.713 -9.342 7.737 1.00 93.62 182 LYS A C 1
ATOM 1498 O O . LYS A 1 182 ? -13.137 -10.402 7.521 1.00 93.62 182 LYS A O 1
ATOM 1503 N N . ILE A 1 183 ? -14.466 -8.731 6.823 1.00 93.94 183 ILE A N 1
ATOM 1504 C CA . ILE A 1 183 ? -14.634 -9.227 5.454 1.00 93.94 183 ILE A CA 1
ATOM 1505 C C . ILE A 1 183 ? -13.312 -9.056 4.705 1.00 93.94 183 ILE A C 1
ATOM 1507 O O . ILE A 1 183 ? -12.773 -10.031 4.194 1.00 93.94 183 ILE A O 1
ATOM 1511 N N . TRP A 1 184 ? -12.744 -7.849 4.722 1.00 94.31 184 TRP A N 1
ATOM 1512 C CA . TRP A 1 184 ? -11.517 -7.528 3.989 1.00 94.31 184 TRP A CA 1
ATOM 1513 C C . TRP A 1 184 ? -10.307 -8.350 4.432 1.00 94.31 184 TRP A C 1
ATOM 1515 O O . TRP A 1 184 ? -9.534 -8.791 3.587 1.00 94.31 184 TRP A O 1
ATOM 1525 N N . THR A 1 185 ? -10.156 -8.615 5.731 1.00 89.44 185 THR A N 1
ATOM 1526 C CA . THR A 1 185 ? -9.083 -9.480 6.241 1.00 89.44 185 THR A CA 1
ATOM 1527 C C . THR A 1 185 ? -9.159 -10.896 5.651 1.00 89.44 185 THR A C 1
ATOM 1529 O O . THR A 1 185 ? -8.122 -11.524 5.447 1.00 89.44 185 THR A O 1
ATOM 1532 N N . ASN A 1 186 ? -10.360 -11.403 5.354 1.00 87.56 186 ASN A N 1
ATOM 1533 C CA . ASN A 1 186 ? -10.547 -12.739 4.780 1.00 87.56 186 ASN A CA 1
ATOM 1534 C C . ASN A 1 186 ? -10.374 -12.782 3.252 1.00 87.56 186 ASN A C 1
ATOM 1536 O O . ASN A 1 186 ? -10.207 -13.869 2.707 1.00 87.56 186 ASN A O 1
ATOM 1540 N N . GLU A 1 187 ? -10.422 -11.639 2.562 1.00 88.75 187 GLU A N 1
ATOM 1541 C CA . GLU A 1 187 ? -10.294 -11.567 1.098 1.00 88.75 187 GLU A CA 1
ATOM 1542 C C . GLU A 1 187 ? -8.845 -11.748 0.603 1.00 88.75 187 GLU A C 1
ATOM 1544 O O . GLU A 1 187 ? -8.672 -11.987 -0.585 1.00 88.75 187 GLU A O 1
ATOM 1549 N N . ASP A 1 188 ? -7.837 -11.632 1.484 1.00 83.12 188 ASP A N 1
ATOM 1550 C CA . ASP A 1 188 ? -6.384 -11.643 1.197 1.00 83.12 188 ASP A CA 1
ATOM 1551 C C . ASP A 1 188 ? -6.024 -11.268 -0.254 1.00 83.12 188 ASP A C 1
ATOM 1553 O O . ASP A 1 188 ? -5.739 -12.120 -1.102 1.00 83.12 188 ASP A O 1
ATOM 1557 N N . VAL A 1 189 ? -6.009 -9.956 -0.515 1.00 86.69 189 VAL A N 1
ATOM 1558 C CA . VAL A 1 189 ? -5.783 -9.345 -1.839 1.00 86.69 189 VAL A CA 1
ATOM 1559 C C . VAL A 1 189 ? -4.493 -9.840 -2.518 1.00 86.69 189 VAL A C 1
ATOM 1561 O O . VAL A 1 189 ? -4.390 -9.805 -3.742 1.00 86.69 189 VAL A O 1
ATOM 1564 N N . PHE A 1 190 ? -3.512 -10.333 -1.755 1.00 89.38 190 PHE A N 1
ATOM 1565 C CA . PHE A 1 190 ? -2.220 -10.773 -2.284 1.00 89.38 190 PHE A CA 1
ATOM 1566 C C . PHE A 1 190 ? -2.126 -12.285 -2.522 1.00 89.38 190 PHE A C 1
ATOM 1568 O O . PHE A 1 190 ? -1.204 -12.731 -3.204 1.00 89.38 190 PHE A O 1
ATOM 1575 N N . LEU A 1 191 ? -3.025 -13.107 -1.970 1.00 84.31 191 LEU A N 1
ATOM 1576 C CA . LEU A 1 191 ? -2.898 -14.568 -2.048 1.00 84.31 191 LEU A CA 1
ATOM 1577 C C . LEU A 1 191 ? -3.080 -15.099 -3.479 1.00 84.31 191 LEU A C 1
ATOM 1579 O O . LEU A 1 191 ? -2.364 -16.016 -3.880 1.00 84.31 191 LEU A O 1
ATOM 1583 N N . GLY A 1 192 ? -4.010 -14.513 -4.237 1.00 81.94 192 GLY A N 1
ATOM 1584 C CA . GLY A 1 192 ? -4.331 -14.905 -5.615 1.00 81.94 192 GLY A CA 1
ATOM 1585 C C . GLY A 1 192 ? -3.554 -14.160 -6.702 1.00 81.94 192 GLY A C 1
ATOM 1586 O O . GLY A 1 192 ? -3.642 -14.543 -7.860 1.00 81.94 192 GLY A O 1
ATOM 1587 N N . ASN A 1 193 ? -2.789 -13.124 -6.347 1.00 92.25 193 ASN A N 1
ATOM 1588 C CA . ASN A 1 193 ? -2.063 -12.290 -7.302 1.00 92.25 193 ASN A CA 1
ATOM 1589 C C . ASN A 1 193 ? -0.552 -12.365 -7.048 1.00 92.25 193 ASN A C 1
ATOM 1591 O O . ASN A 1 193 ? 0.002 -11.642 -6.217 1.00 92.25 193 ASN A O 1
ATOM 1595 N N . SER A 1 194 ? 0.120 -13.266 -7.766 1.00 92.75 194 SER A N 1
ATOM 1596 C CA . SER A 1 194 ? 1.547 -13.539 -7.557 1.00 92.75 194 SER A CA 1
ATOM 1597 C C . SER A 1 194 ? 2.461 -12.361 -7.920 1.00 92.75 194 SER A C 1
ATOM 1599 O O . SER A 1 194 ? 3.406 -12.094 -7.175 1.00 92.75 194 SER A O 1
ATOM 1601 N N . SER A 1 195 ? 2.158 -11.624 -8.995 1.00 94.44 195 SER A N 1
ATOM 1602 C CA . SER A 1 195 ? 2.936 -10.453 -9.419 1.00 94.44 195 SER A CA 1
ATOM 1603 C C . SER A 1 195 ? 2.798 -9.302 -8.428 1.00 94.44 195 SER A C 1
ATOM 1605 O O . SER A 1 195 ? 3.810 -8.779 -7.965 1.00 94.44 195 SER A O 1
ATOM 1607 N N . LEU A 1 196 ? 1.573 -8.969 -8.005 1.00 95.44 196 LEU A N 1
ATOM 1608 C CA . LEU A 1 196 ? 1.344 -7.947 -6.981 1.00 95.44 196 LEU A CA 1
ATOM 1609 C C . LEU A 1 196 ? 2.005 -8.334 -5.657 1.00 95.44 196 LEU A C 1
ATOM 1611 O O . LEU A 1 196 ? 2.645 -7.505 -5.017 1.00 95.44 196 LEU A O 1
ATOM 1615 N N . LYS A 1 197 ? 1.898 -9.603 -5.250 1.00 95.19 197 LYS A N 1
ATOM 1616 C CA . LYS A 1 197 ? 2.536 -10.098 -4.028 1.00 95.19 197 LYS A CA 1
ATOM 1617 C C . LYS A 1 197 ? 4.059 -9.976 -4.078 1.00 95.19 197 LYS A C 1
ATOM 1619 O O . LYS A 1 197 ? 4.654 -9.578 -3.079 1.00 95.19 197 LYS A O 1
ATOM 1624 N N . ALA A 1 198 ? 4.687 -10.319 -5.204 1.00 94.88 198 ALA A N 1
ATOM 1625 C CA . ALA A 1 198 ? 6.131 -10.181 -5.383 1.00 94.88 198 ALA A CA 1
ATOM 1626 C C . ALA A 1 198 ? 6.555 -8.705 -5.331 1.00 94.88 198 ALA A C 1
ATOM 1628 O O . ALA A 1 198 ? 7.440 -8.343 -4.556 1.00 94.88 198 ALA A O 1
ATOM 1629 N N . LEU A 1 199 ? 5.841 -7.850 -6.066 1.00 95.00 199 LEU A N 1
ATOM 1630 C CA . LEU A 1 199 ? 6.090 -6.414 -6.124 1.00 95.00 199 LEU A CA 1
ATOM 1631 C C . LEU A 1 199 ? 5.971 -5.754 -4.742 1.00 95.00 199 LEU A C 1
ATOM 1633 O O . LEU A 1 199 ? 6.866 -5.028 -4.312 1.00 95.00 199 LEU A O 1
ATOM 1637 N N . ILE A 1 200 ? 4.901 -6.052 -3.999 1.00 94.94 200 ILE A N 1
ATOM 1638 C CA . ILE A 1 200 ? 4.715 -5.551 -2.630 1.00 94.94 200 ILE A CA 1
ATOM 1639 C C . ILE A 1 200 ? 5.713 -6.179 -1.654 1.00 94.94 200 ILE A C 1
ATOM 1641 O O . ILE A 1 200 ? 6.158 -5.504 -0.725 1.00 94.94 200 ILE A O 1
ATOM 1645 N N . GLY A 1 201 ? 6.147 -7.418 -1.889 1.00 94.81 201 GLY A N 1
ATOM 1646 C CA . GLY A 1 201 ? 7.261 -8.036 -1.173 1.00 94.81 201 GLY A CA 1
ATOM 1647 C C . GLY A 1 201 ? 8.543 -7.205 -1.259 1.00 94.81 201 GLY A C 1
ATOM 1648 O O . GLY A 1 201 ? 9.134 -6.883 -0.228 1.00 94.81 201 GLY A O 1
ATOM 1649 N N . ASP A 1 202 ? 8.941 -6.777 -2.459 1.00 94.12 202 ASP A N 1
ATOM 1650 C CA . ASP A 1 202 ? 10.119 -5.915 -2.608 1.00 94.12 202 ASP A CA 1
ATOM 1651 C C . ASP A 1 202 ? 9.874 -4.469 -2.167 1.00 94.12 202 ASP A C 1
ATOM 1653 O O . ASP A 1 202 ? 10.783 -3.853 -1.602 1.00 94.12 202 ASP A O 1
ATOM 1657 N N . ALA A 1 203 ? 8.657 -3.936 -2.325 1.00 93.44 203 ALA A N 1
ATOM 1658 C CA . ALA A 1 203 ? 8.290 -2.617 -1.800 1.00 93.44 203 ALA A CA 1
ATOM 1659 C C . ALA A 1 203 ? 8.381 -2.546 -0.264 1.00 93.44 203 ALA A C 1
ATOM 1661 O O . ALA A 1 203 ? 8.719 -1.504 0.298 1.00 93.44 203 ALA A O 1
ATOM 1662 N N . THR A 1 204 ? 8.133 -3.667 0.419 1.00 93.00 204 THR A N 1
ATOM 1663 C CA . THR A 1 204 ? 8.097 -3.765 1.889 1.00 93.00 204 THR A CA 1
ATOM 1664 C C . THR A 1 204 ? 9.325 -4.409 2.525 1.00 93.00 204 THR A C 1
ATOM 1666 O O . THR A 1 204 ? 9.360 -4.648 3.733 1.00 93.00 204 THR A O 1
ATOM 1669 N N . LYS A 1 205 ? 10.378 -4.637 1.736 1.00 87.75 205 LYS A N 1
ATOM 1670 C CA . LYS A 1 205 ? 11.623 -5.275 2.182 1.00 87.75 205 LYS A CA 1
ATOM 1671 C C . LYS A 1 205 ? 12.277 -4.574 3.377 1.00 87.75 205 LYS A C 1
ATOM 1673 O O . LYS A 1 205 ? 12.907 -5.227 4.205 1.00 87.75 205 LYS A O 1
ATOM 1678 N N . MET A 1 206 ? 12.125 -3.252 3.479 1.00 84.38 206 MET A N 1
ATOM 1679 C CA . MET A 1 206 ? 12.523 -2.465 4.650 1.00 84.38 206 MET A CA 1
ATOM 1680 C C . MET A 1 206 ? 11.310 -2.238 5.557 1.00 84.38 206 MET A C 1
ATOM 1682 O O . MET A 1 206 ? 10.783 -1.129 5.626 1.00 84.38 206 MET A O 1
ATOM 1686 N N . SER A 1 207 ? 10.886 -3.301 6.251 1.00 84.94 207 SER A N 1
ATOM 1687 C CA . SER A 1 207 ? 9.659 -3.353 7.063 1.00 84.94 207 SER A CA 1
ATOM 1688 C C . SER A 1 207 ? 9.439 -2.102 7.914 1.00 84.94 207 SER A C 1
ATOM 1690 O O . SER A 1 207 ? 8.345 -1.545 7.895 1.00 84.94 207 SER A O 1
ATOM 1692 N N . ARG A 1 208 ? 10.472 -1.619 8.620 1.00 91.94 208 ARG A N 1
ATOM 1693 C CA . ARG A 1 208 ? 10.378 -0.422 9.465 1.00 91.94 208 ARG A CA 1
ATOM 1694 C C . ARG A 1 208 ? 9.994 0.833 8.683 1.00 91.94 208 ARG A C 1
ATOM 1696 O O . ARG A 1 208 ? 9.030 1.493 9.055 1.00 91.94 208 ARG A O 1
ATOM 1703 N N . ASN A 1 209 ? 10.711 1.139 7.603 1.00 91.94 209 ASN A N 1
ATOM 1704 C CA . ASN A 1 209 ? 10.445 2.320 6.781 1.00 91.94 209 ASN A CA 1
ATOM 1705 C C . ASN A 1 209 ? 9.049 2.238 6.155 1.00 91.94 209 ASN A C 1
ATOM 1707 O O . ASN A 1 209 ? 8.291 3.202 6.200 1.00 91.94 209 ASN A O 1
ATOM 1711 N N . SER A 1 210 ? 8.677 1.064 5.642 1.00 93.38 210 SER A N 1
ATOM 1712 C CA . SER A 1 210 ? 7.354 0.837 5.062 1.00 93.38 210 SER A CA 1
ATOM 1713 C C . SER A 1 210 ? 6.234 0.998 6.096 1.00 93.38 210 SER A C 1
ATOM 1715 O O . SER A 1 210 ? 5.200 1.593 5.790 1.00 93.38 210 SER A O 1
ATOM 1717 N N . LEU A 1 211 ? 6.438 0.526 7.333 1.00 94.88 211 LEU A N 1
ATOM 1718 C CA . LEU A 1 211 ? 5.512 0.756 8.447 1.00 94.88 211 LEU A CA 1
ATOM 1719 C C . LEU A 1 211 ? 5.406 2.244 8.789 1.00 94.88 211 LEU A C 1
ATOM 1721 O O . LEU A 1 211 ? 4.296 2.724 9.004 1.00 94.88 211 LEU A O 1
ATOM 1725 N N . ASP A 1 212 ? 6.519 2.978 8.812 1.00 93.81 212 ASP A N 1
ATOM 1726 C CA . ASP A 1 212 ? 6.528 4.417 9.097 1.00 93.81 212 ASP A CA 1
ATOM 1727 C C . ASP A 1 212 ? 5.741 5.205 8.051 1.00 93.81 212 ASP A C 1
ATOM 1729 O O . ASP A 1 212 ? 4.873 6.010 8.403 1.00 93.81 212 ASP A O 1
ATOM 1733 N N . VAL A 1 213 ? 5.980 4.928 6.767 1.00 93.50 213 VAL A N 1
ATOM 1734 C CA . VAL A 1 213 ? 5.243 5.538 5.654 1.00 93.50 213 VAL A CA 1
ATOM 1735 C C . VAL A 1 213 ? 3.754 5.241 5.789 1.00 93.50 213 VAL A C 1
ATOM 1737 O O . VAL A 1 213 ? 2.944 6.168 5.837 1.00 93.50 213 VAL A O 1
ATOM 1740 N N . LEU A 1 214 ? 3.389 3.970 5.944 1.00 95.56 214 LEU A N 1
ATOM 1741 C CA . LEU A 1 214 ? 1.996 3.546 6.002 1.00 95.56 214 LEU A CA 1
ATOM 1742 C C . LEU A 1 214 ? 1.254 4.129 7.214 1.00 95.56 214 LEU A C 1
ATOM 1744 O O . LEU A 1 214 ? 0.188 4.728 7.067 1.00 95.56 214 LEU A O 1
ATOM 1748 N N . LEU A 1 215 ? 1.831 4.025 8.414 1.00 95.62 215 LEU A N 1
ATOM 1749 C CA . LEU A 1 215 ? 1.231 4.557 9.639 1.00 95.62 215 LEU A CA 1
ATOM 1750 C C . LEU A 1 215 ? 1.128 6.087 9.600 1.00 95.62 215 LEU A C 1
ATOM 1752 O O . LEU A 1 215 ? 0.119 6.649 10.041 1.00 95.62 215 LEU A O 1
ATOM 1756 N N . SER A 1 216 ? 2.125 6.775 9.032 1.00 94.00 216 SER A N 1
ATOM 1757 C CA . SER A 1 216 ? 2.071 8.231 8.859 1.00 94.00 216 SER A CA 1
ATOM 1758 C C . SER A 1 216 ? 0.935 8.665 7.932 1.00 94.00 216 SER A C 1
ATOM 1760 O O . SER A 1 216 ? 0.331 9.707 8.168 1.00 94.00 216 SER A O 1
ATOM 1762 N N . GLN A 1 217 ? 0.600 7.869 6.911 1.00 92.81 217 GLN A N 1
ATOM 1763 C CA . GLN A 1 217 ? -0.517 8.137 6.006 1.00 92.81 217 GLN A CA 1
ATOM 1764 C C . GLN A 1 217 ? -1.863 7.843 6.664 1.00 92.81 217 GLN A C 1
ATOM 1766 O O . GLN A 1 217 ? -2.742 8.705 6.658 1.00 92.81 217 GLN A O 1
ATOM 1771 N N . MET A 1 218 ? -2.001 6.672 7.291 1.00 94.75 218 MET A N 1
ATOM 1772 C CA . MET A 1 218 ? -3.239 6.234 7.948 1.00 94.75 218 MET A CA 1
ATOM 1773 C C . MET A 1 218 ? -3.672 7.160 9.094 1.00 94.75 218 MET A C 1
ATOM 1775 O O . MET A 1 218 ? -4.847 7.197 9.451 1.00 94.75 218 MET A O 1
ATOM 1779 N N . THR A 1 219 ? -2.737 7.921 9.671 1.00 93.44 219 THR A N 1
ATOM 1780 C CA . THR A 1 219 ? -3.000 8.876 10.759 1.00 93.44 219 THR A CA 1
ATOM 1781 C C . THR A 1 219 ? -3.269 10.311 10.299 1.00 93.44 219 THR A C 1
ATOM 1783 O O . THR A 1 219 ? -3.546 11.173 11.139 1.00 93.44 219 THR A O 1
ATOM 1786 N N . LYS A 1 220 ? -3.248 10.588 8.986 1.00 92.19 220 LYS A N 1
ATOM 1787 C CA . LYS A 1 220 ? -3.618 11.902 8.436 1.00 92.19 220 LYS A CA 1
ATOM 1788 C C . LYS A 1 220 ? -5.113 12.181 8.619 1.00 92.19 220 LYS A C 1
ATOM 1790 O O . LYS A 1 220 ? -5.963 11.287 8.604 1.00 92.19 220 LYS A O 1
ATOM 1795 N N . THR A 1 221 ? -5.457 13.459 8.749 1.00 85.81 221 THR A N 1
ATOM 1796 C CA . THR A 1 221 ? -6.858 13.899 8.737 1.00 85.81 221 THR A CA 1
ATOM 1797 C C . THR A 1 221 ? -7.501 13.542 7.401 1.00 85.81 221 THR A C 1
ATOM 1799 O O . THR A 1 221 ? -6.904 13.794 6.357 1.00 85.81 221 THR A O 1
ATOM 1802 N N . ASN A 1 222 ? -8.714 12.987 7.437 1.00 85.31 222 ASN A N 1
ATOM 1803 C CA . ASN A 1 222 ? -9.472 12.550 6.257 1.00 85.31 222 ASN A CA 1
ATOM 1804 C C . ASN A 1 222 ? -8.805 11.457 5.402 1.00 85.31 222 ASN A C 1
ATOM 1806 O O . ASN A 1 222 ? -9.104 11.348 4.217 1.00 85.31 222 ASN A O 1
ATOM 1810 N N . PHE A 1 223 ? -7.924 10.633 5.976 1.00 93.75 223 PHE A N 1
ATOM 1811 C CA . PHE A 1 223 ? -7.402 9.469 5.265 1.00 93.75 223 PHE A CA 1
ATOM 1812 C C . PHE A 1 223 ? -8.529 8.502 4.849 1.00 93.75 223 PHE A C 1
ATOM 1814 O O . PHE A 1 223 ? -9.387 8.144 5.667 1.00 93.75 223 PHE A O 1
ATOM 1821 N N . SER A 1 224 ? -8.487 8.060 3.590 1.00 93.00 224 SER A N 1
ATOM 1822 C CA . SER A 1 224 ? -9.531 7.254 2.952 1.00 93.00 224 SER A CA 1
ATOM 1823 C C . SER A 1 224 ? -9.011 6.015 2.206 1.00 93.00 224 SER A C 1
ATOM 1825 O O . SER A 1 224 ? -9.760 5.368 1.498 1.00 93.00 224 SER A O 1
ATOM 1827 N N . GLY A 1 225 ? -7.755 5.604 2.372 1.00 94.88 225 GLY A N 1
ATOM 1828 C CA . GLY A 1 225 ? -7.190 4.409 1.715 1.00 94.88 225 GLY A CA 1
ATOM 1829 C C . GLY A 1 225 ? -7.315 3.102 2.513 1.00 94.88 225 GLY A C 1
ATOM 1830 O O . GLY A 1 225 ? -6.436 2.245 2.445 1.00 94.88 225 GLY A O 1
ATOM 1831 N N . TRP A 1 226 ? -8.339 2.953 3.363 1.00 96.25 226 TRP A N 1
ATOM 1832 C CA . TRP A 1 226 ? -8.309 1.975 4.463 1.00 96.25 226 TRP A CA 1
ATOM 1833 C C . TRP A 1 226 ? -8.183 0.512 4.034 1.00 96.25 226 TRP A C 1
ATOM 1835 O O . TRP A 1 226 ? -7.363 -0.197 4.614 1.00 96.25 226 TRP A O 1
ATOM 1845 N N . LYS A 1 227 ? -8.962 0.048 3.047 1.00 95.56 227 LYS A N 1
ATOM 1846 C CA . LYS A 1 227 ? -8.971 -1.374 2.648 1.00 95.56 227 LYS A CA 1
ATOM 1847 C C . LYS A 1 227 ? -7.573 -1.880 2.287 1.00 95.56 227 LYS A C 1
ATOM 1849 O O . LYS A 1 227 ? -7.098 -2.860 2.859 1.00 95.56 227 LYS A O 1
ATOM 1854 N N . LEU A 1 228 ? -6.917 -1.199 1.350 1.00 95.69 228 LEU A N 1
ATOM 1855 C CA . LEU A 1 228 ? -5.611 -1.619 0.846 1.00 95.69 228 LEU A CA 1
ATOM 1856 C C . LEU A 1 228 ? -4.497 -1.300 1.845 1.00 95.69 228 LEU A C 1
ATOM 1858 O O . LEU A 1 228 ? -3.602 -2.121 2.016 1.00 95.69 228 LEU A O 1
ATOM 1862 N N . SER A 1 229 ? -4.582 -0.201 2.601 1.00 96.62 229 SER A N 1
ATOM 1863 C CA . SER A 1 229 ? -3.617 0.060 3.676 1.00 96.62 229 SER A CA 1
ATOM 1864 C C . SER A 1 229 ? -3.641 -0.986 4.785 1.00 96.62 229 SER A C 1
ATOM 1866 O O . SER A 1 229 ? -2.577 -1.377 5.254 1.00 96.62 229 SER A O 1
ATOM 1868 N N . LEU A 1 230 ? -4.815 -1.476 5.195 1.00 96.31 230 LEU A N 1
ATOM 1869 C CA . LEU A 1 230 ? -4.907 -2.558 6.181 1.00 96.31 230 LEU A CA 1
ATOM 1870 C C . LEU A 1 230 ? -4.329 -3.866 5.627 1.00 96.31 230 LEU A C 1
ATOM 1872 O O . LEU A 1 230 ? -3.595 -4.546 6.341 1.00 96.31 230 LEU A O 1
ATOM 1876 N N . ALA A 1 231 ? -4.579 -4.177 4.351 1.00 94.88 231 ALA A N 1
ATOM 1877 C CA . ALA A 1 231 ? -3.988 -5.340 3.692 1.00 94.88 231 ALA A CA 1
ATOM 1878 C C . ALA A 1 231 ? -2.451 -5.253 3.645 1.00 94.88 231 ALA A C 1
ATOM 1880 O O . ALA A 1 231 ? -1.775 -6.201 4.044 1.00 94.88 231 ALA A O 1
ATOM 1881 N N . ILE A 1 232 ? -1.890 -4.109 3.229 1.00 95.50 232 ILE A N 1
ATOM 1882 C CA . ILE A 1 232 ? -0.436 -3.865 3.221 1.00 95.50 232 ILE A CA 1
ATOM 1883 C C . ILE A 1 232 ? 0.125 -3.952 4.645 1.00 95.50 232 ILE A C 1
ATOM 1885 O O . ILE A 1 232 ? 1.137 -4.611 4.870 1.00 95.50 232 ILE A O 1
ATOM 1889 N N . PHE A 1 233 ? -0.538 -3.333 5.627 1.00 95.81 233 PHE A N 1
ATOM 1890 C CA . PHE A 1 233 ? -0.117 -3.386 7.026 1.00 95.81 233 PHE A CA 1
ATOM 1891 C C . PHE A 1 233 ? -0.048 -4.834 7.519 1.00 95.81 233 PHE A C 1
ATOM 1893 O O . PHE A 1 233 ? 0.966 -5.240 8.080 1.00 95.81 233 PHE A O 1
ATOM 1900 N N . ASN A 1 234 ? -1.089 -5.629 7.263 1.00 93.25 234 ASN A N 1
ATOM 1901 C CA . ASN A 1 234 ? -1.142 -7.042 7.627 1.00 93.25 234 ASN A CA 1
ATOM 1902 C C . ASN A 1 234 ? -0.030 -7.851 6.942 1.00 93.25 234 ASN A C 1
ATOM 1904 O O . ASN A 1 234 ? 0.624 -8.667 7.594 1.00 93.25 234 ASN A O 1
ATOM 1908 N N . PHE A 1 235 ? 0.212 -7.584 5.655 1.00 93.12 235 PHE A N 1
ATOM 1909 C CA . PHE A 1 235 ? 1.275 -8.206 4.870 1.00 93.12 235 PHE A CA 1
ATOM 1910 C C . PHE A 1 235 ? 2.654 -7.963 5.495 1.00 93.12 235 PHE A C 1
ATOM 1912 O O . PHE A 1 235 ? 3.370 -8.924 5.767 1.00 93.12 235 PHE A O 1
ATOM 1919 N N . ILE A 1 236 ? 2.986 -6.706 5.815 1.00 93.81 236 ILE A N 1
ATOM 1920 C CA . ILE A 1 236 ? 4.254 -6.355 6.475 1.00 93.81 236 ILE A CA 1
ATOM 1921 C C . ILE A 1 236 ? 4.327 -6.993 7.864 1.00 93.81 236 ILE A C 1
ATOM 1923 O O . ILE A 1 236 ? 5.332 -7.597 8.234 1.00 93.81 236 ILE A O 1
ATOM 1927 N N . PHE A 1 237 ? 3.258 -6.854 8.649 1.00 91.94 237 PHE A N 1
ATOM 1928 C CA . PHE A 1 237 ? 3.253 -7.207 10.064 1.00 91.94 237 PHE A CA 1
ATOM 1929 C C . PHE A 1 237 ? 3.409 -8.716 10.301 1.00 91.94 237 PHE A C 1
ATOM 1931 O O . PHE A 1 237 ? 4.059 -9.111 11.270 1.00 91.94 237 PHE A O 1
ATOM 1938 N N . LYS A 1 238 ? 2.890 -9.562 9.398 1.00 89.88 238 LYS A N 1
ATOM 1939 C CA . LYS A 1 238 ? 3.051 -11.029 9.440 1.00 89.88 238 LYS A CA 1
ATOM 1940 C C . LYS A 1 238 ? 4.510 -11.490 9.351 1.00 89.88 238 LYS A C 1
ATOM 1942 O O . LYS A 1 238 ? 4.846 -12.514 9.939 1.00 89.88 238 LYS A O 1
ATOM 1947 N N . SER A 1 239 ? 5.361 -10.758 8.635 1.00 89.50 239 SER A N 1
ATOM 1948 C CA . SER A 1 239 ? 6.789 -11.071 8.464 1.00 89.50 239 SER A CA 1
ATOM 1949 C C . SER A 1 239 ? 7.724 -10.120 9.217 1.00 89.50 239 SER A C 1
ATOM 1951 O O . SER A 1 239 ? 8.941 -10.214 9.072 1.00 89.50 239 SER A O 1
ATOM 1953 N N . ALA A 1 240 ? 7.173 -9.180 9.984 1.00 91.75 240 ALA A N 1
ATOM 1954 C CA . ALA A 1 240 ? 7.945 -8.179 10.703 1.00 91.75 240 ALA A CA 1
ATOM 1955 C C . ALA A 1 240 ? 8.736 -8.792 11.872 1.00 91.75 240 ALA A C 1
ATOM 1957 O O . ALA A 1 240 ? 8.347 -9.805 12.454 1.00 91.75 240 ALA A O 1
ATOM 1958 N N . SER A 1 241 ? 9.853 -8.152 12.221 1.00 93.81 241 SER A N 1
ATOM 1959 C CA . SER A 1 241 ? 10.675 -8.552 13.364 1.00 93.81 241 SER A CA 1
ATOM 1960 C C . SER A 1 241 ? 9.982 -8.253 14.703 1.00 93.81 241 SER A C 1
ATOM 1962 O O . SER A 1 241 ? 9.100 -7.398 14.785 1.00 93.81 241 SER A O 1
ATOM 1964 N N . GLU A 1 242 ? 10.429 -8.887 15.791 1.00 93.62 242 GLU A N 1
ATOM 1965 C CA . GLU A 1 242 ? 9.939 -8.575 17.147 1.00 93.62 242 GLU A CA 1
ATOM 1966 C C . GLU A 1 242 ? 10.167 -7.101 17.532 1.00 93.62 242 GLU A C 1
ATOM 1968 O O . GLU A 1 242 ? 9.353 -6.489 18.229 1.00 93.62 242 GLU A O 1
ATOM 1973 N N . GLU A 1 243 ? 11.254 -6.492 17.047 1.00 95.38 243 GLU A N 1
ATOM 1974 C CA . GLU A 1 243 ? 11.522 -5.069 17.259 1.00 95.38 243 GLU A CA 1
ATOM 1975 C C . GLU A 1 243 ? 10.476 -4.189 16.557 1.00 95.38 243 GLU A C 1
ATOM 1977 O O . GLU A 1 243 ? 9.989 -3.214 17.138 1.00 95.38 243 GLU A O 1
ATOM 1982 N N . ASP A 1 244 ? 10.092 -4.550 15.331 1.00 94.75 244 ASP A N 1
ATOM 1983 C CA . ASP A 1 244 ? 9.033 -3.876 14.574 1.00 94.75 244 ASP A CA 1
ATOM 1984 C C . ASP A 1 244 ? 7.662 -4.067 15.228 1.00 94.75 244 ASP A C 1
ATOM 1986 O O . ASP A 1 244 ? 6.895 -3.109 15.340 1.00 94.75 244 ASP A O 1
ATOM 1990 N N . HIS A 1 245 ? 7.362 -5.262 15.747 1.00 93.94 245 HIS A N 1
ATOM 1991 C CA . HIS A 1 245 ? 6.139 -5.498 16.523 1.00 93.94 245 HIS A CA 1
ATOM 1992 C C . HIS A 1 245 ? 6.081 -4.611 17.767 1.00 93.94 245 HIS A C 1
ATOM 1994 O O . HIS A 1 245 ? 5.044 -4.001 18.043 1.00 93.94 245 HIS A O 1
ATOM 2000 N N . LEU A 1 246 ? 7.189 -4.489 18.506 1.00 95.06 246 LEU A N 1
ATOM 2001 C CA . LEU A 1 246 ? 7.269 -3.617 19.677 1.00 95.06 246 LEU A CA 1
ATOM 2002 C C . LEU A 1 246 ? 7.111 -2.139 19.303 1.00 95.06 246 LEU A C 1
ATOM 2004 O O . LEU A 1 246 ? 6.471 -1.378 20.034 1.00 95.06 246 LEU A O 1
ATOM 2008 N N . TYR A 1 247 ? 7.685 -1.726 18.177 1.00 95.81 247 TYR A N 1
ATOM 2009 C CA . TYR A 1 247 ? 7.539 -0.373 17.663 1.00 95.81 247 TYR A CA 1
ATOM 2010 C C . TYR A 1 247 ? 6.092 -0.033 17.326 1.00 95.81 247 TYR A C 1
ATOM 2012 O O . TYR A 1 247 ? 5.554 0.935 17.865 1.00 95.81 247 TYR A O 1
ATOM 2020 N N . VAL A 1 248 ? 5.442 -0.863 16.508 1.00 96.38 248 VAL A N 1
ATOM 2021 C CA . VAL A 1 248 ? 4.029 -0.701 16.150 1.00 96.38 248 VAL A CA 1
ATOM 2022 C C . VAL A 1 248 ? 3.168 -0.696 17.407 1.00 96.38 248 VAL A C 1
ATOM 2024 O O . VAL A 1 248 ? 2.282 0.146 17.539 1.00 96.38 248 VAL A O 1
ATOM 2027 N N . LYS A 1 249 ? 3.468 -1.567 18.382 1.00 95.62 249 LYS A N 1
ATOM 2028 C CA . LYS A 1 249 ? 2.764 -1.577 19.665 1.00 95.62 249 LYS A CA 1
ATOM 2029 C C . LYS A 1 249 ? 2.835 -0.212 20.359 1.00 95.62 249 LYS A C 1
ATOM 2031 O O . LYS A 1 249 ? 1.799 0.362 20.687 1.00 95.62 249 LYS A O 1
ATOM 2036 N N . LYS A 1 250 ? 4.042 0.338 20.538 1.00 96.25 250 LYS A N 1
ATOM 2037 C CA . LYS A 1 250 ? 4.240 1.664 21.154 1.00 96.25 250 LYS A CA 1
ATOM 2038 C C . LYS A 1 250 ? 3.552 2.774 20.359 1.00 96.25 250 LYS A C 1
ATOM 2040 O O . LYS A 1 250 ? 2.969 3.678 20.955 1.00 96.25 250 LYS A O 1
ATOM 2045 N N . TYR A 1 251 ? 3.604 2.702 19.030 1.00 96.88 251 TYR A N 1
ATOM 2046 C CA . TYR A 1 251 ? 2.961 3.670 18.148 1.00 96.88 251 TYR A CA 1
ATOM 2047 C C . TYR A 1 251 ? 1.440 3.683 18.351 1.00 96.88 251 TYR A C 1
ATOM 2049 O O . TYR A 1 251 ? 0.861 4.734 18.627 1.00 96.88 251 TYR A O 1
ATOM 2057 N N . VAL A 1 252 ? 0.803 2.510 18.300 1.00 97.25 252 VAL A N 1
ATOM 2058 C CA . VAL A 1 252 ? -0.652 2.342 18.447 1.00 97.25 252 VAL A CA 1
ATOM 2059 C C . VAL A 1 252 ? -1.130 2.700 19.859 1.00 97.25 252 VAL A C 1
ATOM 2061 O O . VAL A 1 252 ? -2.135 3.397 19.999 1.00 97.25 252 VAL A O 1
ATOM 2064 N N . GLU A 1 253 ? -0.390 2.327 20.911 1.00 96.25 253 GLU A N 1
ATOM 2065 C CA . GLU A 1 253 ? -0.658 2.808 22.278 1.00 96.25 253 GLU A CA 1
ATOM 2066 C C . GLU A 1 253 ? -0.580 4.343 22.353 1.00 96.25 253 GLU A C 1
ATOM 2068 O O . GLU A 1 253 ? -1.421 4.987 22.981 1.00 96.25 253 GLU A O 1
ATOM 2073 N N . GLY A 1 254 ? 0.395 4.949 21.670 1.00 95.94 254 GLY A N 1
ATOM 2074 C CA . GLY A 1 254 ? 0.521 6.399 21.556 1.00 95.94 254 GLY A CA 1
ATOM 2075 C C . GLY A 1 254 ? -0.695 7.062 20.901 1.00 95.94 254 GLY A C 1
ATOM 2076 O O . GLY A 1 254 ? -1.138 8.107 21.381 1.00 95.94 254 GLY A O 1
ATOM 2077 N N . ILE A 1 255 ? -1.266 6.461 19.848 1.00 96.75 255 ILE A N 1
ATOM 2078 C CA . ILE A 1 255 ? -2.510 6.944 19.218 1.00 96.75 255 ILE A CA 1
ATOM 2079 C C . ILE A 1 255 ? -3.658 6.920 20.226 1.00 96.75 255 ILE A C 1
ATOM 2081 O O . ILE A 1 255 ? -4.367 7.916 20.352 1.00 96.75 255 ILE A O 1
ATOM 2085 N N . PHE A 1 256 ? -3.822 5.826 20.975 1.00 97.12 256 PHE A N 1
ATOM 2086 C CA . PHE A 1 256 ? -4.877 5.715 21.983 1.00 97.12 256 PHE A CA 1
ATOM 2087 C C . PHE A 1 256 ? -4.793 6.834 23.022 1.00 97.12 256 PHE A C 1
ATOM 2089 O O . PHE A 1 256 ? -5.775 7.534 23.267 1.00 97.12 256 PHE A O 1
ATOM 2096 N N . TRP A 1 257 ? -3.614 7.058 23.608 1.00 95.44 257 TRP A N 1
ATOM 2097 C CA . TRP A 1 257 ? -3.462 8.092 24.634 1.00 95.44 257 TRP A CA 1
ATOM 2098 C C . TRP A 1 257 ? -3.660 9.505 24.076 1.00 95.44 257 TRP A C 1
ATOM 2100 O O . TRP A 1 257 ? -4.269 10.341 24.749 1.00 95.44 257 TRP A O 1
ATOM 2110 N N . LYS A 1 258 ? -3.225 9.767 22.836 1.00 94.44 258 LYS A N 1
ATOM 2111 C CA . LYS A 1 258 ? -3.521 11.028 22.138 1.00 94.44 258 LYS A CA 1
ATOM 2112 C C . LYS A 1 258 ? -5.020 11.205 21.896 1.00 94.44 258 LYS A C 1
ATOM 2114 O O . LYS A 1 258 ? -5.529 12.297 22.137 1.00 94.44 258 LYS A O 1
ATOM 2119 N N . ALA A 1 259 ? -5.732 10.144 21.515 1.00 95.88 259 ALA A N 1
ATOM 2120 C CA . ALA A 1 259 ? -7.179 10.170 21.339 1.00 95.88 259 ALA A CA 1
ATOM 2121 C C . ALA A 1 259 ? -7.908 10.477 22.656 1.00 95.88 259 ALA A C 1
ATOM 2123 O O . ALA A 1 259 ? -8.798 11.324 22.674 1.00 95.88 259 ALA A O 1
ATOM 2124 N N . CYS A 1 260 ? -7.486 9.857 23.763 1.00 95.25 260 CYS A N 1
ATOM 2125 C CA . CYS A 1 260 ? -8.026 10.098 25.102 1.00 95.25 260 CYS A CA 1
ATOM 2126 C C . CYS A 1 260 ? -7.836 11.547 25.563 1.00 95.25 260 CYS A C 1
ATOM 2128 O O . CYS A 1 260 ? -8.803 12.215 25.920 1.00 95.25 260 CYS A O 1
ATOM 2130 N N . ILE A 1 261 ? -6.597 12.045 25.537 1.00 91.38 261 ILE A N 1
ATOM 2131 C CA . ILE A 1 261 ? -6.260 13.385 26.040 1.00 91.38 261 ILE A CA 1
ATOM 2132 C C . ILE A 1 261 ? -6.806 14.473 25.107 1.00 91.38 261 ILE A C 1
ATOM 2134 O O . ILE A 1 261 ? -7.328 15.488 25.564 1.00 91.38 261 ILE A O 1
ATOM 2138 N N . GLY A 1 262 ? -6.695 14.261 23.795 1.00 93.56 262 GLY A N 1
ATOM 2139 C CA . GLY A 1 262 ? -7.159 15.189 22.766 1.00 93.56 262 GLY A CA 1
ATOM 2140 C C . GLY A 1 262 ? -8.651 15.086 22.455 1.00 93.56 262 GLY A C 1
ATOM 2141 O O . GLY A 1 262 ? -9.143 15.884 21.662 1.00 93.56 262 GLY A O 1
ATOM 2142 N N . ARG A 1 263 ? -9.366 14.118 23.050 1.00 95.12 263 ARG A N 1
ATOM 2143 C CA . ARG A 1 263 ? -10.791 13.826 22.793 1.00 95.12 263 ARG A CA 1
ATOM 2144 C C . ARG A 1 263 ? -11.084 13.662 21.299 1.00 95.12 263 ARG A C 1
ATOM 2146 O O . ARG A 1 263 ? -12.097 14.136 20.792 1.00 95.12 263 ARG A O 1
ATOM 2153 N N . ASN A 1 264 ? -10.160 13.018 20.591 1.00 95.56 264 ASN A N 1
ATOM 2154 C CA . ASN A 1 264 ? -10.191 12.897 19.141 1.00 95.56 264 ASN A CA 1
ATOM 2155 C C . ASN A 1 264 ? -10.810 11.555 18.735 1.00 95.56 264 ASN A C 1
ATOM 2157 O O . ASN A 1 264 ? -10.171 10.506 18.839 1.00 95.56 264 ASN A O 1
ATOM 2161 N N . GLU A 1 265 ? -12.052 11.609 18.259 1.00 95.31 265 GLU A N 1
ATOM 2162 C CA . GLU A 1 265 ? -12.818 10.433 17.841 1.00 95.31 265 GLU A CA 1
ATOM 2163 C C . GLU A 1 265 ? -12.168 9.699 16.662 1.00 95.31 265 GLU A C 1
ATOM 2165 O O . GLU A 1 265 ? -12.041 8.476 16.691 1.00 95.31 265 GLU A O 1
ATOM 2170 N N . GLN A 1 266 ? -11.665 10.435 15.665 1.00 94.50 266 GLN A N 1
ATOM 2171 C CA . GLN A 1 266 ? -10.998 9.833 14.512 1.00 94.50 266 GLN A CA 1
ATOM 2172 C C . GLN A 1 266 ? -9.772 9.028 14.960 1.00 94.50 266 GLN A C 1
ATOM 2174 O O . GLN A 1 266 ? -9.638 7.869 14.586 1.00 94.50 266 GLN A O 1
ATOM 2179 N N . GLN A 1 267 ? -8.902 9.586 15.809 1.00 95.88 267 GLN A N 1
ATOM 2180 C CA . GLN A 1 267 ? -7.738 8.853 16.327 1.00 95.88 267 GLN A CA 1
ATOM 2181 C C . GLN A 1 267 ? -8.140 7.620 17.141 1.00 95.88 267 GLN A C 1
ATOM 2183 O O . GLN A 1 267 ? -7.473 6.590 17.057 1.00 95.88 267 GLN A O 1
ATOM 2188 N N . PHE A 1 268 ? -9.241 7.695 17.890 1.00 97.31 268 PHE A N 1
ATOM 2189 C CA . PHE A 1 268 ? -9.768 6.545 18.617 1.00 97.31 268 PHE A CA 1
ATOM 2190 C C . PHE A 1 268 ? -10.212 5.420 17.667 1.00 97.31 268 PHE A C 1
ATOM 2192 O O . PHE A 1 268 ? -9.891 4.253 17.889 1.00 97.31 268 PHE A O 1
ATOM 2199 N N . TRP A 1 269 ? -10.891 5.760 16.571 1.00 96.69 269 TRP A N 1
ATOM 2200 C CA . TRP A 1 269 ? -11.265 4.797 15.534 1.00 96.69 269 TRP A CA 1
ATOM 2201 C C . TRP A 1 269 ? -10.051 4.193 14.823 1.00 96.69 269 TRP A C 1
ATOM 2203 O O . TRP A 1 269 ? -10.028 2.985 14.590 1.00 96.69 269 TRP A O 1
ATOM 2213 N N . ILE A 1 270 ? -9.020 4.997 14.537 1.00 97.12 270 ILE A N 1
ATOM 2214 C CA . ILE A 1 270 ? -7.760 4.514 13.948 1.00 97.12 270 ILE A CA 1
ATOM 2215 C C . ILE A 1 270 ? -7.094 3.510 14.890 1.00 97.12 270 ILE A C 1
ATOM 2217 O O . ILE A 1 270 ? -6.686 2.434 14.458 1.00 97.12 270 ILE A O 1
ATOM 2221 N N . PHE A 1 271 ? -7.023 3.834 16.185 1.00 97.62 271 PHE A N 1
ATOM 2222 C CA . PHE A 1 271 ? -6.522 2.916 17.203 1.00 97.62 271 PHE A CA 1
ATOM 2223 C C . PHE A 1 271 ? -7.269 1.577 17.165 1.00 97.62 271 PHE A C 1
ATOM 2225 O O . PHE A 1 271 ? -6.624 0.531 17.104 1.00 97.62 271 PHE A O 1
ATOM 2232 N N . LEU A 1 272 ? -8.608 1.602 17.145 1.00 97.38 272 LEU A N 1
ATOM 2233 C CA . LEU A 1 272 ? -9.417 0.384 17.091 1.00 97.38 272 LEU A CA 1
ATOM 2234 C C . LEU A 1 272 ? -9.146 -0.443 15.833 1.00 97.38 272 LEU A C 1
ATOM 2236 O O . LEU A 1 272 ? -8.943 -1.650 15.948 1.00 97.38 272 LEU A O 1
ATOM 2240 N N . LEU A 1 273 ? -9.093 0.188 14.657 1.00 96.62 273 LEU A N 1
ATOM 2241 C CA . LEU A 1 273 ? -8.761 -0.498 13.406 1.00 96.62 273 LEU A CA 1
ATOM 2242 C C . LEU A 1 273 ? -7.402 -1.193 13.484 1.00 96.62 273 LEU A C 1
ATOM 2244 O O . LEU A 1 273 ? -7.299 -2.369 13.140 1.00 96.62 273 LEU A O 1
ATOM 2248 N N . LEU A 1 274 ? -6.378 -0.497 13.982 1.00 97.44 274 LEU A N 1
ATOM 2249 C CA . LEU A 1 274 ? -5.024 -1.039 14.061 1.00 97.44 274 LEU A CA 1
ATOM 2250 C C . LEU A 1 274 ? -4.919 -2.193 15.062 1.00 97.44 274 LEU A C 1
ATOM 2252 O O . LEU A 1 274 ? -4.340 -3.222 14.725 1.00 97.44 274 LEU A O 1
ATOM 2256 N N . ILE A 1 275 ? -5.507 -2.096 16.263 1.00 97.38 275 ILE A N 1
ATOM 2257 C CA . ILE A 1 275 ? -5.456 -3.223 17.215 1.00 97.38 275 ILE A CA 1
ATOM 2258 C C . ILE A 1 275 ? -6.236 -4.439 16.712 1.00 97.38 275 ILE A C 1
ATOM 2260 O O . ILE A 1 275 ? -5.832 -5.573 16.981 1.00 97.38 275 ILE A O 1
ATOM 2264 N N . ARG A 1 276 ? -7.334 -4.229 15.974 1.00 96.19 276 ARG A N 1
ATOM 2265 C CA . ARG A 1 276 ? -8.085 -5.312 15.333 1.00 96.19 276 ARG A CA 1
ATOM 2266 C C . ARG A 1 276 ? -7.239 -5.967 14.248 1.00 96.19 276 ARG A C 1
ATOM 2268 O O . ARG A 1 276 ? -7.115 -7.185 14.262 1.00 96.19 276 ARG A O 1
ATOM 2275 N N . GLU A 1 277 ? -6.577 -5.185 13.398 1.00 95.62 277 GLU A N 1
ATOM 2276 C CA . GLU A 1 277 ? -5.714 -5.704 12.328 1.00 95.62 277 GLU A CA 1
ATOM 2277 C C . GLU A 1 277 ? -4.515 -6.489 12.878 1.00 95.62 277 GLU A C 1
ATOM 2279 O O . GLU A 1 277 ? -4.240 -7.613 12.455 1.00 95.62 277 GLU A O 1
ATOM 2284 N N . ILE A 1 278 ? -3.860 -5.953 13.913 1.00 95.44 278 ILE A N 1
ATOM 2285 C CA . ILE A 1 278 ? -2.806 -6.654 14.658 1.00 95.44 278 ILE A CA 1
ATOM 2286 C C . ILE A 1 278 ? -3.341 -7.974 15.220 1.00 95.44 278 ILE A C 1
ATOM 2288 O O . ILE A 1 278 ? -2.657 -8.994 15.168 1.00 95.44 278 ILE A O 1
ATOM 2292 N N . SER A 1 279 ? -4.566 -7.985 15.742 1.00 95.62 279 SER A N 1
ATOM 2293 C CA . SER A 1 279 ? -5.182 -9.201 16.276 1.00 95.62 279 SER A CA 1
ATOM 2294 C C . SER A 1 279 ? -5.477 -10.213 15.169 1.00 95.62 279 SER A C 1
ATOM 2296 O O . SER A 1 279 ? -5.160 -11.388 15.323 1.00 95.62 279 SER A O 1
ATOM 2298 N N . TYR A 1 280 ? -6.011 -9.775 14.028 1.00 93.44 280 TYR A N 1
ATOM 2299 C CA . TYR A 1 280 ? -6.258 -10.638 12.873 1.00 93.44 280 TYR A CA 1
ATOM 2300 C C . TYR A 1 280 ? -4.981 -11.304 12.351 1.00 93.44 280 TYR A C 1
ATOM 2302 O O . TYR A 1 280 ? -5.011 -12.480 11.989 1.00 93.44 280 TYR A O 1
ATOM 2310 N N . SER A 1 281 ? -3.841 -10.608 12.388 1.00 90.25 281 SER A N 1
ATOM 2311 C CA . SER A 1 281 ? -2.546 -11.185 11.994 1.00 90.25 281 SER A CA 1
ATOM 2312 C C . SER A 1 281 ? -2.124 -12.407 12.833 1.00 90.25 281 SER A C 1
ATOM 2314 O O . SER A 1 281 ? -1.318 -13.212 12.374 1.00 90.25 281 SER A O 1
ATOM 2316 N N . ARG A 1 282 ? -2.699 -12.589 14.035 1.00 87.69 282 ARG A N 1
ATOM 2317 C CA . ARG A 1 282 ? -2.443 -13.726 14.940 1.00 87.69 282 ARG A CA 1
ATOM 2318 C C . ARG A 1 282 ? -3.338 -14.945 14.663 1.00 87.69 282 ARG A C 1
ATOM 2320 O O . ARG A 1 282 ? -3.253 -15.944 15.376 1.00 87.69 282 ARG A O 1
ATOM 2327 N N . GLY A 1 283 ? -4.203 -14.888 13.646 1.00 87.00 283 GLY A N 1
ATOM 2328 C CA . GLY A 1 283 ? -5.037 -16.014 13.222 1.00 87.00 283 GLY A CA 1
ATOM 2329 C C . GLY A 1 283 ? -5.940 -16.532 14.346 1.00 87.00 283 GLY A C 1
ATOM 2330 O O . GLY A 1 283 ? -6.805 -15.811 14.839 1.00 87.00 283 GLY A O 1
ATOM 2331 N N . GLN A 1 284 ? -5.733 -17.779 14.778 1.00 85.50 284 GLN A N 1
ATOM 2332 C CA . GLN A 1 284 ? -6.549 -18.419 15.823 1.00 85.50 284 GLN A CA 1
ATOM 2333 C C . GLN A 1 284 ? -6.429 -17.732 17.197 1.00 85.50 284 GLN A C 1
ATOM 2335 O O . GLN A 1 284 ? -7.355 -17.785 18.003 1.00 85.50 284 GLN A O 1
ATOM 2340 N N . GLU A 1 285 ? -5.326 -17.026 17.458 1.00 90.38 285 GLU A N 1
ATOM 2341 C CA . GLU A 1 285 ? -5.114 -16.269 18.699 1.00 90.38 285 GLU A CA 1
ATOM 2342 C C . GLU A 1 285 ? -5.677 -14.837 18.639 1.00 90.38 285 GLU A C 1
ATOM 2344 O O . GLU A 1 285 ? -5.488 -14.044 19.562 1.00 90.38 285 GLU A O 1
ATOM 2349 N N . LYS A 1 286 ? -6.410 -14.474 17.579 1.00 94.31 286 LYS A N 1
ATOM 2350 C CA . LYS A 1 286 ? -6.978 -13.127 17.397 1.00 94.31 286 LYS A CA 1
ATOM 2351 C C . LYS A 1 286 ? -7.713 -12.615 18.638 1.00 94.31 286 LYS A C 1
ATOM 2353 O O . LYS A 1 286 ? -7.495 -11.485 19.072 1.00 94.31 286 LYS A O 1
ATOM 2358 N N . ARG A 1 287 ? -8.572 -13.436 19.247 1.00 95.44 287 ARG A N 1
ATOM 2359 C CA . ARG A 1 287 ? -9.368 -13.020 20.413 1.00 95.44 287 ARG A CA 1
ATOM 2360 C C . ARG A 1 287 ? -8.507 -12.742 21.650 1.00 95.44 287 ARG A C 1
ATOM 2362 O O . ARG A 1 287 ? -8.768 -11.772 22.362 1.00 95.44 287 ARG A O 1
ATOM 2369 N N . SER A 1 288 ? -7.488 -13.561 21.919 1.00 96.19 288 SER A N 1
ATOM 2370 C CA . SER A 1 288 ? -6.576 -13.351 23.055 1.00 96.19 288 SER A CA 1
ATOM 2371 C C . SER A 1 288 ? -5.650 -12.154 22.823 1.00 96.19 288 SER A C 1
ATOM 2373 O O . SER A 1 288 ? -5.403 -11.381 23.755 1.00 96.19 288 SER A O 1
ATOM 2375 N N . ALA A 1 289 ? -5.203 -11.944 21.582 1.00 95.00 289 ALA A N 1
ATOM 2376 C CA . ALA A 1 289 ? -4.448 -10.761 21.184 1.00 95.00 289 ALA A CA 1
ATOM 2377 C C . ALA A 1 289 ? -5.264 -9.477 21.410 1.00 95.00 289 ALA A C 1
ATOM 2379 O O . ALA A 1 289 ? -4.799 -8.564 22.098 1.00 95.00 289 ALA A O 1
ATOM 2380 N N . TYR A 1 290 ? -6.513 -9.444 20.939 1.00 97.69 290 TYR A N 1
ATOM 2381 C CA . TYR A 1 290 ? -7.405 -8.302 21.139 1.00 97.69 290 TYR A CA 1
ATOM 2382 C C . TYR A 1 290 ? -7.703 -8.050 22.621 1.00 97.69 290 TYR A C 1
ATOM 2384 O O . TYR A 1 290 ? -7.647 -6.912 23.081 1.00 97.69 290 TYR A O 1
ATOM 2392 N N . LEU A 1 291 ? -7.942 -9.107 23.406 1.00 97.44 291 LEU A N 1
ATOM 2393 C CA . LEU A 1 291 ? -8.133 -8.998 24.855 1.00 97.44 291 LEU A CA 1
ATOM 2394 C C . LEU A 1 291 ? -6.923 -8.363 25.554 1.00 97.44 291 LEU A C 1
ATOM 2396 O O . LEU A 1 291 ? -7.095 -7.567 26.475 1.00 97.44 291 LEU A O 1
ATOM 2400 N N . THR A 1 292 ? -5.705 -8.705 25.131 1.00 96.50 292 THR A N 1
ATOM 2401 C CA . THR A 1 292 ? -4.471 -8.134 25.693 1.00 96.50 292 THR A CA 1
ATOM 2402 C C . THR A 1 292 ? -4.404 -6.630 25.443 1.00 96.50 292 THR A C 1
ATOM 2404 O O . THR A 1 292 ? -4.156 -5.859 26.372 1.00 96.50 292 THR A O 1
ATOM 2407 N N . TRP A 1 293 ? -4.707 -6.206 24.214 1.00 96.75 293 TRP A N 1
ATOM 2408 C CA . TRP A 1 293 ? -4.813 -4.793 23.851 1.00 96.75 293 TRP A CA 1
ATOM 2409 C C . TRP A 1 293 ? -5.891 -4.069 24.650 1.00 96.75 293 TRP A C 1
ATOM 2411 O O . TRP A 1 293 ? -5.632 -3.012 25.227 1.00 96.75 293 TRP A O 1
ATOM 2421 N N . TYR A 1 294 ? -7.080 -4.664 24.732 1.00 96.94 294 TYR A N 1
ATOM 2422 C CA . TYR A 1 294 ? -8.219 -4.109 25.450 1.00 96.94 294 TYR A CA 1
ATOM 2423 C C . TYR A 1 294 ? -7.909 -3.904 26.938 1.00 96.94 294 TYR A C 1
ATOM 2425 O O . TYR A 1 294 ? -8.225 -2.855 27.496 1.00 96.94 294 TYR A O 1
ATOM 2433 N N . LYS A 1 295 ? -7.226 -4.869 27.571 1.00 95.69 295 LYS A N 1
ATOM 2434 C CA . LYS A 1 295 ? -6.802 -4.768 28.973 1.00 95.69 295 LYS A CA 1
ATOM 2435 C C . LYS A 1 295 ? -5.798 -3.639 29.201 1.00 95.69 295 LYS A C 1
ATOM 2437 O O . LYS A 1 295 ? -5.997 -2.823 30.093 1.00 95.69 295 LYS A O 1
ATOM 2442 N N . ALA A 1 296 ? -4.755 -3.575 28.371 1.00 92.94 296 ALA A N 1
ATOM 2443 C CA . ALA A 1 296 ? -3.676 -2.592 28.502 1.00 92.94 296 ALA A CA 1
ATOM 2444 C C . ALA A 1 296 ? -4.125 -1.139 28.251 1.00 92.94 296 ALA A C 1
ATOM 2446 O O . ALA A 1 296 ? -3.450 -0.192 28.667 1.00 92.94 296 ALA A O 1
ATOM 2447 N N . THR A 1 297 ? -5.252 -0.963 27.558 1.00 95.12 297 THR A N 1
ATOM 2448 C CA . THR A 1 297 ? -5.790 0.341 27.165 1.00 95.12 297 THR A CA 1
ATOM 2449 C C . THR A 1 297 ? -7.120 0.612 27.863 1.00 95.12 297 THR A C 1
ATOM 2451 O O . THR A 1 297 ? -7.146 1.255 28.908 1.00 95.12 297 THR A O 1
ATOM 2454 N N . ILE A 1 298 ? -8.222 0.095 27.326 1.00 95.94 298 ILE A N 1
ATOM 2455 C CA . ILE A 1 298 ? -9.595 0.428 27.718 1.00 95.94 298 ILE A CA 1
ATOM 2456 C C . ILE A 1 298 ? -9.926 -0.026 29.147 1.00 95.94 298 ILE A C 1
ATOM 2458 O O . ILE A 1 298 ? -10.519 0.743 29.900 1.00 95.94 298 ILE A O 1
ATOM 2462 N N . SER A 1 299 ? -9.538 -1.236 29.566 1.00 94.25 299 SER A N 1
ATOM 2463 C CA . SER A 1 299 ? -9.893 -1.743 30.905 1.00 94.25 299 SER A CA 1
ATOM 2464 C C . SER A 1 299 ? -9.302 -0.922 32.051 1.00 94.25 299 SER A C 1
ATOM 2466 O O . SER A 1 299 ? -9.920 -0.818 33.113 1.00 94.25 299 SER A O 1
ATOM 2468 N N . GLU A 1 300 ? -8.116 -0.357 31.839 1.00 91.94 300 GLU A N 1
ATOM 2469 C CA . GLU A 1 300 ? -7.322 0.332 32.859 1.00 91.94 300 GLU A CA 1
ATOM 2470 C C . GLU A 1 300 ? -7.209 1.847 32.611 1.00 91.94 300 GLU A C 1
ATOM 2472 O O . GLU A 1 300 ? -6.508 2.547 33.344 1.00 91.94 300 GLU A O 1
ATOM 2477 N N . MET A 1 301 ? -7.904 2.393 31.603 1.00 93.25 301 MET A N 1
ATOM 2478 C CA . MET A 1 301 ? -7.747 3.801 31.216 1.00 93.25 301 MET A CA 1
ATOM 2479 C C . MET A 1 301 ? -8.116 4.786 32.331 1.00 93.25 301 MET A C 1
ATOM 2481 O O . MET A 1 301 ? -7.511 5.852 32.420 1.00 93.25 301 MET A O 1
ATOM 2485 N N . SER A 1 302 ? -9.047 4.427 33.220 1.00 91.25 302 SER A N 1
ATOM 2486 C CA . SER A 1 302 ? -9.488 5.276 34.336 1.00 91.25 302 SER A CA 1
ATOM 2487 C C . SER A 1 302 ? -8.383 5.632 35.331 1.00 91.25 302 SER A C 1
ATOM 2489 O O . SER A 1 302 ? -8.494 6.647 36.013 1.00 91.25 302 SER A O 1
ATOM 2491 N N . TYR A 1 303 ? -7.303 4.846 35.395 1.00 89.38 303 TYR A N 1
ATOM 2492 C CA . TYR A 1 303 ? -6.138 5.156 36.225 1.00 89.38 303 TYR A CA 1
ATOM 2493 C C . TYR A 1 303 ? -5.228 6.224 35.605 1.00 89.38 303 TYR A C 1
ATOM 2495 O O . TYR A 1 303 ? -4.361 6.763 36.288 1.00 89.38 303 TYR A O 1
ATOM 2503 N N . LYS A 1 304 ? -5.397 6.515 34.310 1.00 91.19 304 LYS A N 1
ATOM 2504 C CA . LYS A 1 304 ? -4.487 7.353 33.515 1.00 91.19 304 LYS A CA 1
ATOM 2505 C C . LYS A 1 304 ? -5.143 8.610 32.946 1.00 91.19 304 LYS A C 1
ATOM 2507 O O . LYS A 1 304 ? -4.427 9.520 32.537 1.00 91.19 304 LYS A O 1
ATOM 2512 N N . ILE A 1 305 ? -6.475 8.681 32.913 1.00 93.69 305 ILE A N 1
ATOM 2513 C CA . ILE A 1 305 ? -7.219 9.802 32.317 1.00 93.69 305 ILE A CA 1
ATOM 2514 C C . ILE A 1 305 ? -8.216 10.407 33.303 1.00 93.69 305 ILE A C 1
ATOM 2516 O O . ILE A 1 305 ? -8.617 9.776 34.281 1.00 93.69 305 ILE A O 1
ATOM 2520 N N . LYS A 1 306 ? -8.638 11.648 33.041 1.00 94.31 306 LYS A N 1
ATOM 2521 C CA . LYS A 1 306 ? -9.640 12.324 33.872 1.00 94.31 306 LYS A CA 1
ATOM 2522 C C . LYS A 1 306 ? -11.022 11.702 33.640 1.00 94.31 306 LYS A C 1
ATOM 2524 O O . LYS A 1 306 ? -11.281 11.212 32.538 1.00 94.31 306 LYS A O 1
ATOM 2529 N N . PRO A 1 307 ? -11.950 11.776 34.613 1.00 94.81 307 PRO A N 1
ATOM 2530 C CA . PRO A 1 307 ? -13.289 11.212 34.437 1.00 94.81 307 PRO A CA 1
ATOM 2531 C C . PRO A 1 307 ? -14.022 11.773 33.208 1.00 94.81 307 PRO A C 1
ATOM 2533 O O . PRO A 1 307 ? -14.805 11.074 32.580 1.00 94.81 307 PRO A O 1
ATOM 2536 N N . GLU A 1 308 ? -13.713 13.000 32.801 1.00 94.56 308 GLU A N 1
ATOM 2537 C CA . GLU A 1 308 ? -14.397 13.684 31.704 1.00 94.56 308 GLU A CA 1
ATOM 2538 C C . GLU A 1 308 ? -13.937 13.129 30.357 1.00 94.56 308 GLU A C 1
ATOM 2540 O O . GLU A 1 308 ? -14.756 12.904 29.468 1.00 94.56 308 GLU A O 1
ATOM 2545 N N . ASP A 1 309 ? -12.644 12.828 30.249 1.00 95.56 309 ASP A N 1
ATOM 2546 C CA . ASP A 1 309 ? -12.066 12.158 29.088 1.00 95.56 309 ASP A CA 1
ATOM 2547 C C . ASP A 1 309 ? -12.569 10.708 29.030 1.00 95.56 309 ASP A C 1
ATOM 2549 O O . ASP A 1 309 ? -12.967 10.236 27.970 1.00 95.56 309 ASP A O 1
ATOM 2553 N N . PHE A 1 310 ? -12.676 10.032 30.184 1.00 96.69 310 PHE A N 1
ATOM 2554 C CA . PHE A 1 310 ? -13.278 8.698 30.281 1.00 96.69 310 PHE A CA 1
ATOM 2555 C C . PHE A 1 310 ? -14.706 8.671 29.724 1.00 96.69 310 PHE A C 1
ATOM 2557 O O . PHE A 1 310 ? -15.022 7.794 28.922 1.00 96.69 310 PHE A O 1
ATOM 2564 N N . ARG A 1 311 ? -15.565 9.633 30.097 1.00 96.19 311 ARG A N 1
ATOM 2565 C CA . ARG A 1 311 ? -16.947 9.694 29.583 1.00 96.19 311 ARG A CA 1
ATOM 2566 C C . ARG A 1 311 ? -16.987 9.830 28.062 1.00 96.19 311 ARG A C 1
ATOM 2568 O O . ARG A 1 311 ? -17.779 9.151 27.416 1.00 96.19 311 ARG A O 1
ATOM 2575 N N . ILE A 1 312 ? -16.122 10.672 27.499 1.00 96.94 312 ILE A N 1
ATOM 2576 C CA . ILE A 1 312 ? -16.051 10.903 26.051 1.00 96.94 312 ILE A CA 1
ATOM 2577 C C . ILE A 1 312 ? -15.584 9.641 25.320 1.00 96.94 312 ILE A C 1
ATOM 2579 O O . ILE A 1 312 ? -16.229 9.213 24.365 1.00 96.94 312 ILE A O 1
ATOM 2583 N N . ILE A 1 313 ? -14.515 9.003 25.801 1.00 97.19 313 ILE A N 1
ATOM 2584 C CA . ILE A 1 313 ? -13.971 7.785 25.188 1.00 97.19 313 ILE A CA 1
ATOM 2585 C C . ILE A 1 313 ? -14.945 6.612 25.285 1.00 97.19 313 ILE A C 1
ATOM 2587 O O . ILE A 1 313 ? -15.100 5.870 24.317 1.00 97.19 313 ILE A O 1
ATOM 2591 N N . MET A 1 314 ? -15.665 6.475 26.401 1.00 97.31 314 MET A N 1
ATOM 2592 C CA . MET A 1 314 ? -16.761 5.509 26.496 1.00 97.31 314 MET A CA 1
ATOM 2593 C C . MET A 1 314 ? -17.864 5.801 25.474 1.00 97.31 314 MET A C 1
ATOM 2595 O O . MET A 1 314 ? -18.378 4.866 24.870 1.00 97.31 314 MET A O 1
ATOM 2599 N N . GLY A 1 315 ? -18.186 7.074 25.220 1.00 97.31 315 GLY A N 1
ATOM 2600 C CA . GLY A 1 315 ? -19.107 7.471 24.153 1.00 97.31 315 GLY A CA 1
ATOM 2601 C C . GLY A 1 315 ? -18.636 7.023 22.764 1.00 97.31 315 GLY A C 1
ATOM 2602 O O . GLY A 1 315 ? -19.401 6.390 22.035 1.00 97.31 315 GLY A O 1
ATOM 2603 N N . PHE A 1 316 ? -17.367 7.268 22.421 1.00 97.12 316 PHE A N 1
ATOM 2604 C CA . PHE A 1 316 ? -16.785 6.812 21.150 1.00 97.12 316 PHE A CA 1
ATOM 2605 C C . PHE A 1 316 ? -16.815 5.285 21.021 1.00 97.12 316 PHE A C 1
ATOM 2607 O O . PHE A 1 316 ? -17.220 4.761 19.982 1.00 97.12 316 PHE A O 1
ATOM 2614 N N . LEU A 1 317 ? -16.430 4.567 22.084 1.00 97.06 317 LEU A N 1
ATOM 2615 C CA . LEU A 1 317 ? -16.435 3.104 22.122 1.00 97.06 317 LEU A CA 1
ATOM 2616 C C . LEU A 1 317 ? -17.849 2.535 21.969 1.00 97.06 317 LEU A C 1
ATOM 2618 O O . LEU A 1 317 ? -18.058 1.589 21.213 1.00 97.06 317 LEU A O 1
ATOM 2622 N N . THR A 1 318 ? -18.837 3.135 22.623 1.00 96.88 318 THR A N 1
ATOM 2623 C CA . THR A 1 318 ? -20.241 2.749 22.473 1.00 96.88 318 THR A CA 1
ATOM 2624 C C . THR A 1 318 ? -20.740 2.973 21.045 1.00 96.88 318 THR A C 1
ATOM 2626 O O . THR A 1 318 ? -21.384 2.089 20.477 1.00 96.88 318 THR A O 1
ATOM 2629 N N . ASN A 1 319 ? -20.413 4.114 20.431 1.00 94.94 319 ASN A N 1
ATOM 2630 C CA . ASN A 1 319 ? -20.825 4.424 19.061 1.00 94.94 319 ASN A CA 1
ATOM 2631 C C . ASN A 1 319 ? -20.258 3.421 18.051 1.00 94.94 319 ASN A C 1
ATOM 2633 O O . ASN A 1 319 ? -21.006 2.883 17.236 1.00 94.94 319 ASN A O 1
ATOM 2637 N N . VAL A 1 320 ? -18.960 3.125 18.131 1.00 94.88 320 VAL A N 1
ATOM 2638 C CA . VAL A 1 320 ? -18.304 2.194 17.201 1.00 94.88 320 VAL A CA 1
ATOM 2639 C C . VAL A 1 320 ? -18.673 0.732 17.452 1.00 94.88 320 VAL A C 1
ATOM 2641 O O . VAL A 1 320 ? -18.693 -0.055 16.511 1.00 94.88 320 VAL A O 1
ATOM 2644 N N . THR A 1 321 ? -19.045 0.358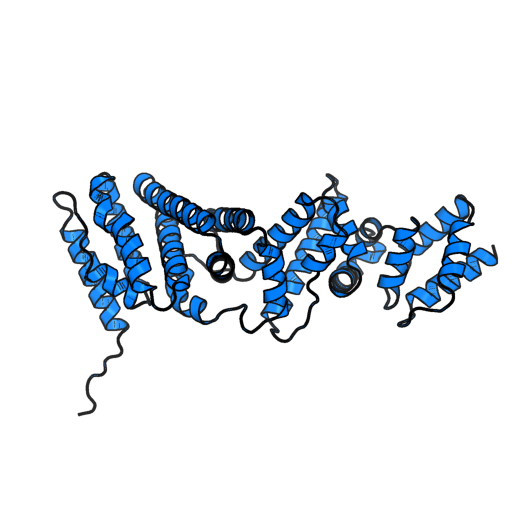 18.682 1.00 95.75 321 THR A N 1
ATOM 2645 C CA . THR A 1 321 ? -19.530 -1.001 19.001 1.00 95.75 321 THR A CA 1
ATOM 2646 C C . THR A 1 321 ? -20.772 -1.365 18.189 1.00 95.75 321 THR A C 1
ATOM 2648 O O . THR A 1 321 ? -20.948 -2.523 17.821 1.00 95.75 321 THR A O 1
ATOM 2651 N N . ARG A 1 322 ? -21.611 -0.384 17.832 1.00 94.50 322 ARG A N 1
ATOM 2652 C CA . ARG A 1 322 ? -22.781 -0.609 16.964 1.00 94.50 322 ARG A CA 1
ATOM 2653 C C . ARG A 1 322 ? -22.404 -1.046 15.543 1.00 94.50 322 ARG A C 1
ATOM 2655 O O . ARG A 1 322 ? -23.239 -1.617 14.855 1.00 94.50 322 ARG A O 1
ATOM 2662 N N . LEU A 1 323 ? -21.172 -0.769 15.113 1.00 94.12 323 LEU A N 1
ATOM 2663 C CA . LEU A 1 323 ? -20.632 -1.136 13.801 1.00 94.12 323 LEU A CA 1
ATOM 2664 C C . LEU A 1 323 ? -19.783 -2.412 13.843 1.00 94.12 323 LEU A C 1
ATOM 2666 O O . LEU A 1 323 ? -19.257 -2.814 12.813 1.00 94.12 323 LEU A O 1
ATOM 2670 N N . GLU A 1 324 ? -19.592 -3.021 15.014 1.00 95.56 324 GLU A N 1
ATOM 2671 C CA . GLU A 1 324 ? -18.783 -4.230 15.139 1.00 95.56 324 GLU A CA 1
ATOM 2672 C C . GLU A 1 324 ? -19.493 -5.424 14.482 1.00 95.56 324 GLU A C 1
ATOM 2674 O O . GLU A 1 324 ? -20.677 -5.674 14.728 1.00 95.56 324 GLU A O 1
ATOM 2679 N N . GLU A 1 325 ? -18.743 -6.146 13.649 1.00 94.81 325 GLU A N 1
ATOM 2680 C CA . GLU A 1 325 ? -19.185 -7.319 12.878 1.00 94.81 325 GLU A CA 1
ATOM 2681 C C . GLU A 1 325 ? -18.431 -8.597 13.305 1.00 94.81 325 GLU A C 1
ATOM 2683 O O . GLU A 1 325 ? -18.723 -9.702 12.827 1.00 94.81 325 GLU A O 1
ATOM 2688 N N . ASP A 1 326 ? -17.439 -8.480 14.199 1.00 95.19 326 ASP A N 1
ATOM 2689 C CA . ASP A 1 326 ? -16.707 -9.617 14.750 1.00 95.19 326 ASP A CA 1
ATOM 2690 C C . ASP A 1 326 ? -17.212 -10.015 16.155 1.00 95.19 326 ASP A C 1
ATOM 2692 O O . ASP A 1 326 ? -16.979 -9.298 17.138 1.00 95.19 326 ASP A O 1
ATOM 2696 N N . PRO A 1 327 ? -17.863 -11.191 16.287 1.00 95.12 327 PRO A N 1
ATOM 2697 C CA . PRO A 1 327 ? -18.316 -11.714 17.572 1.00 95.12 327 PRO A CA 1
ATOM 2698 C C . PRO A 1 327 ? -17.211 -11.852 18.624 1.00 95.12 327 PRO A C 1
ATOM 2700 O O . PRO A 1 327 ? -17.488 -11.678 19.810 1.00 95.12 327 PRO A O 1
ATOM 2703 N N . ASP A 1 328 ? -15.966 -12.140 18.226 1.00 95.56 328 ASP A N 1
ATOM 2704 C CA . ASP A 1 328 ? -14.865 -12.318 19.176 1.00 95.56 328 ASP A CA 1
ATOM 2705 C C . ASP A 1 328 ? -14.524 -11.010 19.894 1.00 95.56 328 ASP A C 1
ATOM 2707 O O . ASP A 1 328 ? -14.230 -11.012 21.093 1.00 95.56 328 ASP A O 1
ATOM 2711 N N . PHE A 1 329 ? -14.583 -9.885 19.178 1.00 96.81 329 PHE A N 1
ATOM 2712 C CA . PHE A 1 329 ? -14.315 -8.565 19.744 1.00 96.81 329 PHE A CA 1
ATOM 2713 C C . PHE A 1 329 ? -15.470 -8.097 20.635 1.00 96.81 329 PHE A C 1
ATOM 2715 O O . PHE A 1 329 ? -15.223 -7.610 21.742 1.00 96.81 329 PHE A O 1
ATOM 2722 N N . LEU A 1 330 ? -16.723 -8.347 20.230 1.00 97.38 330 LEU A N 1
ATOM 2723 C CA . LEU A 1 330 ? -17.898 -8.107 21.079 1.00 97.38 330 LEU A CA 1
ATOM 2724 C C . LEU A 1 330 ? -17.836 -8.913 22.376 1.00 97.38 330 LEU A C 1
ATOM 2726 O O . LEU A 1 330 ? -18.105 -8.384 23.455 1.00 97.38 330 LEU A O 1
ATOM 2730 N N . ASP A 1 331 ? -17.446 -10.184 22.299 1.00 97.00 331 ASP A N 1
ATOM 2731 C CA . ASP A 1 331 ? -17.315 -11.034 23.477 1.00 97.00 331 ASP A CA 1
ATOM 2732 C C . ASP A 1 331 ? -16.260 -10.496 24.458 1.00 97.00 331 ASP A C 1
ATOM 2734 O O . ASP A 1 331 ? -16.479 -10.502 25.676 1.00 97.00 331 ASP A O 1
ATOM 2738 N N . VAL A 1 332 ? -15.151 -9.950 23.942 1.00 97.88 332 VAL A N 1
ATOM 2739 C CA . VAL A 1 332 ? -14.149 -9.248 24.757 1.00 97.88 332 VAL A CA 1
ATOM 2740 C C . VAL A 1 332 ? -14.753 -8.022 25.442 1.00 97.88 332 VAL A C 1
ATOM 2742 O O . VAL A 1 332 ? -14.542 -7.864 26.647 1.00 97.88 332 VAL A O 1
ATOM 2745 N N . HIS A 1 333 ? -15.537 -7.191 24.748 1.00 97.31 333 HIS A N 1
ATOM 2746 C CA . HIS A 1 333 ? -16.189 -6.015 25.355 1.00 97.31 333 HIS A CA 1
ATOM 2747 C C . HIS A 1 333 ? -17.161 -6.408 26.476 1.00 97.31 333 HIS A C 1
ATOM 2749 O O . HIS A 1 333 ? -17.193 -5.779 27.536 1.00 97.31 333 HIS A O 1
ATOM 2755 N N . ILE A 1 334 ? -17.920 -7.491 26.280 1.00 97.62 334 ILE A N 1
ATOM 2756 C CA . ILE A 1 334 ? -18.907 -7.989 27.248 1.00 97.62 334 ILE A CA 1
ATOM 2757 C C . ILE A 1 334 ? -18.218 -8.526 28.511 1.00 97.62 334 ILE A C 1
ATOM 2759 O O . ILE A 1 334 ? -18.608 -8.185 29.640 1.00 97.62 334 ILE A O 1
ATOM 2763 N N . LYS A 1 335 ? -17.212 -9.391 28.333 1.00 96.62 335 LYS A N 1
ATOM 2764 C CA . LYS A 1 335 ? -16.594 -10.156 29.428 1.00 96.62 335 LYS A CA 1
ATOM 2765 C C . LYS A 1 335 ? -15.507 -9.393 30.170 1.00 96.62 335 LYS A C 1
ATOM 2767 O O . LYS A 1 335 ? -15.293 -9.661 31.350 1.00 96.62 335 LYS A O 1
ATOM 2772 N N . SER A 1 336 ? -14.843 -8.437 29.528 1.00 96.06 336 SER A N 1
ATOM 2773 C CA . SER A 1 336 ? -13.760 -7.690 30.170 1.00 96.06 336 SER A CA 1
ATOM 2774 C C . SER A 1 336 ? -14.288 -6.763 31.262 1.00 96.06 336 SER A C 1
ATOM 2776 O O . SER A 1 336 ? -15.349 -6.143 31.138 1.00 96.06 336 SER A O 1
ATOM 2778 N N . SER A 1 337 ? -13.553 -6.656 32.366 1.00 94.12 337 SER A N 1
ATOM 2779 C CA . SER A 1 337 ? -13.781 -5.613 33.363 1.00 94.12 337 SER A CA 1
ATOM 2780 C C . SER A 1 337 ? -13.207 -4.291 32.860 1.00 94.12 337 SER A C 1
ATOM 2782 O O . SER A 1 337 ? -12.114 -4.266 32.295 1.00 94.12 337 SER A O 1
ATOM 2784 N N . ILE A 1 338 ? -13.932 -3.197 33.082 1.00 95.81 338 ILE A N 1
ATOM 2785 C CA . ILE A 1 338 ? -13.450 -1.833 32.853 1.00 95.81 338 ILE A CA 1
ATOM 2786 C C . ILE A 1 338 ? -13.527 -1.128 34.196 1.00 95.81 338 ILE A C 1
ATOM 2788 O O . ILE A 1 338 ? -14.604 -1.054 34.789 1.00 95.81 338 ILE A O 1
ATOM 2792 N N . SER A 1 339 ? -12.389 -0.652 34.692 1.00 92.88 339 SER A N 1
ATOM 2793 C CA . SER A 1 339 ? -12.361 0.179 35.889 1.00 92.88 339 SER A CA 1
ATOM 2794 C C . SER A 1 339 ? -12.985 1.531 35.553 1.00 92.88 339 SER A C 1
ATOM 2796 O O . SER A 1 339 ? -12.525 2.202 34.630 1.00 92.88 339 SER A O 1
ATOM 2798 N N . ALA A 1 340 ? -14.023 1.943 36.279 1.00 92.94 340 ALA A N 1
ATOM 2799 C CA . ALA A 1 340 ? -14.726 3.198 36.030 1.00 92.94 340 ALA A CA 1
ATOM 2800 C C . ALA A 1 340 ? -14.497 4.199 37.174 1.00 92.94 340 ALA A C 1
ATOM 2802 O O . ALA A 1 340 ? -14.575 3.819 38.346 1.00 92.94 340 ALA A O 1
ATOM 2803 N N . PRO A 1 341 ? -14.281 5.492 36.870 1.00 93.56 341 PRO A N 1
ATOM 2804 C CA . PRO A 1 341 ? -14.310 6.540 37.882 1.00 93.56 341 PRO A CA 1
ATOM 2805 C C . PRO A 1 341 ? -15.678 6.622 38.587 1.00 93.56 341 PRO A C 1
ATOM 2807 O O . PRO A 1 341 ? -16.691 6.156 38.045 1.00 93.56 341 PRO A O 1
ATOM 2810 N N . PRO A 1 342 ? -15.760 7.275 39.764 1.00 91.44 342 PRO A N 1
ATOM 2811 C CA . PRO A 1 342 ? -17.031 7.502 40.442 1.00 91.44 342 PRO A CA 1
ATOM 2812 C C . PRO A 1 342 ? -18.084 8.100 39.499 1.00 91.44 342 PRO A C 1
ATOM 2814 O O . PRO A 1 342 ? -17.801 9.029 38.740 1.00 91.44 342 PRO A O 1
ATOM 2817 N N . ARG A 1 343 ? -19.314 7.571 39.561 1.00 90.94 343 ARG A N 1
ATOM 2818 C CA . ARG A 1 343 ? -20.462 7.985 38.724 1.00 90.94 343 ARG A CA 1
ATOM 2819 C C . ARG A 1 343 ? -20.304 7.736 37.214 1.00 90.94 343 ARG A C 1
ATOM 2821 O O . ARG A 1 343 ? -21.009 8.358 36.430 1.00 90.94 343 ARG A O 1
ATOM 2828 N N . CYS A 1 344 ? -19.386 6.863 36.793 1.00 95.12 344 CYS A N 1
ATOM 2829 C CA . CYS A 1 344 ? -19.224 6.484 35.380 1.00 95.12 344 CYS A CA 1
ATOM 2830 C C . CYS A 1 344 ? -19.551 5.005 35.100 1.00 95.12 344 CYS A C 1
ATOM 2832 O O . CYS A 1 344 ? -19.405 4.558 33.966 1.00 95.12 344 CYS A O 1
ATOM 2834 N N . ASN A 1 345 ? -19.996 4.244 36.111 1.00 95.06 345 ASN A N 1
ATOM 2835 C CA . ASN A 1 345 ? -20.334 2.822 35.962 1.00 95.06 345 ASN A CA 1
ATOM 2836 C C . ASN A 1 345 ? -21.466 2.582 34.956 1.00 95.06 345 ASN A C 1
ATOM 2838 O O . ASN A 1 345 ? -21.409 1.608 34.209 1.00 95.06 345 ASN A O 1
ATOM 2842 N N . ASP A 1 346 ? -22.448 3.482 34.892 1.00 96.62 346 ASP A N 1
ATOM 2843 C CA . ASP A 1 346 ? -23.599 3.337 33.996 1.00 96.62 346 ASP A CA 1
ATOM 2844 C C . ASP A 1 346 ? -23.171 3.301 32.520 1.00 96.62 346 ASP A C 1
ATOM 2846 O O . ASP A 1 346 ? -23.713 2.517 31.749 1.00 96.62 346 ASP A O 1
ATOM 2850 N N . LEU A 1 347 ? -22.113 4.038 32.149 1.00 97.25 347 LEU A N 1
ATOM 2851 C CA . LEU A 1 347 ? -21.548 4.019 30.792 1.00 97.25 347 LEU A CA 1
ATOM 2852 C C . LEU A 1 347 ? -20.928 2.660 30.438 1.00 97.25 347 LEU A C 1
ATOM 2854 O O . LEU A 1 347 ? -21.012 2.202 29.301 1.00 97.25 347 LEU A O 1
ATOM 2858 N N . VAL A 1 348 ? -20.296 1.995 31.411 1.00 97.19 348 VAL A N 1
ATOM 2859 C CA . VAL A 1 348 ? -19.738 0.647 31.219 1.00 97.19 348 VAL A CA 1
ATOM 2860 C C . VAL A 1 348 ? -20.862 -0.378 31.079 1.00 97.19 348 VAL A C 1
ATOM 2862 O O . VAL A 1 348 ? -20.764 -1.293 30.260 1.00 97.19 348 VAL A O 1
ATOM 2865 N N . VAL A 1 349 ? -21.934 -0.235 31.863 1.00 96.88 349 VAL A N 1
ATOM 2866 C CA . VAL A 1 349 ? -23.122 -1.094 31.759 1.00 96.88 349 VAL A CA 1
ATOM 2867 C C . VAL A 1 349 ? -23.796 -0.920 30.398 1.00 96.88 349 VAL A C 1
ATOM 2869 O O . VAL A 1 349 ? -24.100 -1.923 29.752 1.00 96.88 349 VAL A O 1
ATOM 2872 N N . GLU A 1 350 ? -23.960 0.323 29.942 1.00 97.62 350 GLU A N 1
ATOM 2873 C CA . GLU A 1 350 ? -24.523 0.657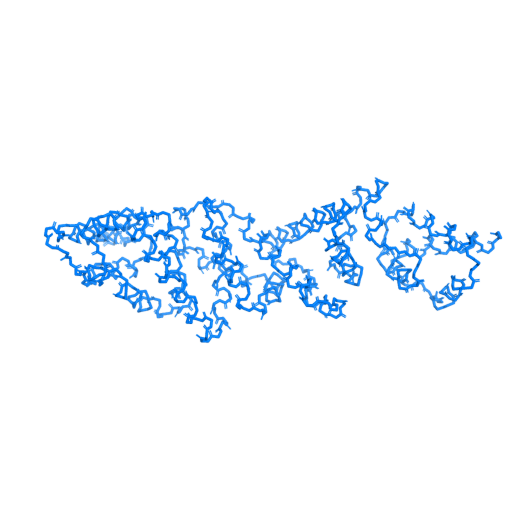 28.633 1.00 97.62 350 GLU A CA 1
ATOM 2874 C C . GLU A 1 350 ? -23.710 0.028 27.496 1.00 97.62 350 GLU A C 1
ATOM 2876 O O . GLU A 1 350 ? -24.280 -0.690 26.672 1.00 97.62 350 GLU A O 1
ATOM 2881 N N . LEU A 1 351 ? -22.382 0.210 27.495 1.00 97.94 351 LEU A N 1
ATOM 2882 C CA . LEU A 1 351 ? -21.495 -0.414 26.510 1.00 97.94 351 LEU A CA 1
ATOM 2883 C C . LEU A 1 351 ? -21.731 -1.926 26.449 1.00 97.94 351 LEU A C 1
ATOM 2885 O O . LEU A 1 351 ? -21.993 -2.471 25.381 1.00 97.94 351 LEU A O 1
ATOM 2889 N N . LYS A 1 352 ? -21.704 -2.606 27.602 1.00 98.06 352 LYS A N 1
ATOM 2890 C CA . LYS A 1 352 ? -21.900 -4.062 27.663 1.00 98.06 352 LYS A CA 1
ATOM 2891 C C . LYS A 1 352 ? -23.276 -4.489 27.169 1.00 98.06 352 LYS A C 1
ATOM 2893 O O . LYS A 1 352 ? -23.402 -5.561 26.578 1.00 98.06 352 LYS A O 1
ATOM 2898 N N . GLN A 1 353 ? -24.315 -3.702 27.433 1.00 97.81 353 GLN A N 1
ATOM 2899 C CA . GLN A 1 353 ? -25.656 -3.981 26.933 1.00 97.81 353 GLN A CA 1
ATOM 2900 C C . GLN A 1 353 ? -25.713 -3.851 25.409 1.00 97.81 353 GLN A C 1
ATOM 2902 O O . GLN A 1 353 ? -26.224 -4.757 24.754 1.00 97.81 353 GLN A O 1
ATOM 2907 N N . ILE A 1 354 ? -25.132 -2.790 24.847 1.00 97.88 354 ILE A N 1
ATOM 2908 C CA . ILE A 1 354 ? -25.054 -2.583 23.397 1.00 97.88 354 ILE A CA 1
ATOM 2909 C C . ILE A 1 354 ? -24.237 -3.694 22.733 1.00 97.88 354 ILE A C 1
ATOM 2911 O O . ILE A 1 354 ? -24.698 -4.258 21.744 1.00 97.88 354 ILE A O 1
ATOM 2915 N N . SER A 1 355 ? -23.099 -4.098 23.308 1.00 97.88 355 SER A N 1
ATOM 2916 C CA . SER A 1 355 ? -22.314 -5.226 22.790 1.00 97.88 355 SER A CA 1
ATOM 2917 C C . SER A 1 355 ? -23.118 -6.532 22.770 1.00 97.88 355 SER A C 1
ATOM 2919 O O . SER A 1 355 ? -23.026 -7.286 21.807 1.00 97.88 355 SER A O 1
ATOM 2921 N N . ARG A 1 356 ? -23.932 -6.811 23.803 1.00 97.81 356 ARG A N 1
ATOM 2922 C CA . ARG A 1 356 ? -24.802 -8.007 23.842 1.00 97.81 356 ARG A CA 1
ATOM 2923 C C . ARG A 1 356 ? -25.907 -7.953 22.795 1.00 97.81 356 ARG A C 1
ATOM 2925 O O . ARG A 1 356 ? -26.164 -8.965 22.155 1.00 97.81 356 ARG A O 1
ATOM 2932 N N . ILE A 1 357 ? -26.563 -6.800 22.646 1.00 96.75 357 ILE A N 1
ATOM 2933 C CA . ILE A 1 357 ? -27.595 -6.599 21.620 1.00 96.75 357 ILE A CA 1
ATOM 2934 C C . ILE A 1 357 ? -26.979 -6.863 20.249 1.00 96.75 357 ILE A C 1
ATOM 2936 O O . ILE A 1 357 ? -27.475 -7.718 19.521 1.00 96.75 357 ILE A O 1
ATOM 2940 N N . ARG A 1 358 ? -25.840 -6.226 19.960 1.00 96.38 358 ARG A N 1
ATOM 2941 C CA . ARG A 1 358 ? -25.145 -6.393 18.689 1.00 96.38 358 ARG A CA 1
ATOM 2942 C C . ARG A 1 358 ? -24.719 -7.838 18.442 1.00 96.38 358 ARG A C 1
ATOM 2944 O O . ARG A 1 358 ? -24.939 -8.366 17.361 1.00 96.38 358 ARG A O 1
ATOM 2951 N N . LEU A 1 359 ? -24.168 -8.512 19.451 1.00 96.62 359 LEU A N 1
ATOM 2952 C CA . LEU A 1 359 ? -23.773 -9.916 19.336 1.00 96.62 359 LEU A CA 1
ATOM 2953 C C . LEU A 1 359 ? -24.970 -10.816 18.992 1.00 96.62 359 LEU A C 1
ATOM 2955 O O . LEU A 1 359 ? -24.846 -11.698 18.149 1.00 96.62 359 LEU A O 1
ATOM 2959 N N . ASN A 1 360 ? -26.130 -10.570 19.604 1.00 95.12 360 ASN A N 1
ATOM 2960 C CA . ASN A 1 360 ? -27.353 -11.316 19.313 1.00 95.12 360 ASN A CA 1
ATOM 2961 C C . ASN A 1 360 ? -27.900 -11.049 17.902 1.00 95.12 360 ASN A C 1
ATOM 2963 O O . ASN A 1 360 ? -28.557 -11.924 17.353 1.00 95.12 360 ASN A O 1
ATOM 2967 N N . GLU A 1 361 ? -27.650 -9.872 17.320 1.00 94.56 361 GLU A N 1
ATOM 2968 C CA . GLU A 1 361 ? -27.999 -9.574 15.921 1.00 94.56 361 GLU A CA 1
ATOM 2969 C C . GLU A 1 361 ? -27.106 -10.332 14.928 1.00 94.56 361 GLU A C 1
ATOM 2971 O O . GLU A 1 361 ? -27.567 -10.702 13.850 1.00 94.56 361 GLU A O 1
ATOM 2976 N N . LEU A 1 362 ? -25.836 -10.566 15.281 1.00 91.69 362 LEU A N 1
ATOM 2977 C CA . LEU A 1 362 ? -24.871 -11.270 14.427 1.00 91.69 362 LEU A CA 1
ATOM 2978 C C . LEU A 1 362 ? -25.002 -12.792 14.485 1.00 91.69 362 LEU A C 1
ATOM 2980 O O . LEU A 1 362 ? -24.606 -13.476 13.543 1.00 91.69 362 LEU A O 1
ATOM 2984 N N . ILE A 1 363 ? -25.510 -13.334 15.592 1.00 84.62 363 ILE A N 1
ATOM 2985 C CA . ILE A 1 363 ? -25.801 -14.762 15.715 1.00 84.62 363 ILE A CA 1
ATOM 2986 C C . ILE A 1 363 ? -27.142 -14.997 15.013 1.00 84.62 363 ILE A C 1
ATOM 2988 O O . ILE A 1 363 ? -28.165 -14.519 15.507 1.00 84.62 363 ILE A O 1
ATOM 2992 N N . PRO A 1 364 ? -27.184 -15.731 13.884 1.00 61.69 364 PRO A N 1
ATOM 2993 C CA . PRO A 1 364 ? -28.442 -16.030 13.227 1.00 61.69 364 PRO A CA 1
ATOM 2994 C C . PRO A 1 364 ? -29.354 -16.720 14.230 1.00 61.69 364 PRO A C 1
ATOM 2996 O O . PRO A 1 364 ? -28.953 -17.669 14.909 1.00 61.69 364 PRO A O 1
ATOM 2999 N N . VAL A 1 365 ? -30.584 -16.233 14.323 1.00 49.53 365 VAL A N 1
ATOM 3000 C CA . VAL A 1 365 ? -31.649 -16.863 15.085 1.00 49.53 365 VAL A CA 1
ATOM 3001 C C . VAL A 1 365 ? -31.882 -18.261 14.496 1.00 49.53 365 VAL A C 1
ATOM 3003 O O . VAL A 1 365 ? -32.708 -18.446 13.611 1.00 49.53 365 VAL A O 1
ATOM 3006 N N . GLN A 1 366 ? -31.177 -19.275 15.001 1.00 42.72 366 GLN A N 1
ATOM 3007 C CA . GLN A 1 366 ? -31.687 -20.642 15.027 1.00 42.72 366 GLN A CA 1
ATOM 3008 C C . GLN A 1 366 ? -32.860 -20.647 16.016 1.00 42.72 366 GLN A C 1
ATOM 3010 O O . GLN A 1 366 ? -32.724 -21.052 17.169 1.00 42.72 366 GLN A O 1
ATOM 3015 N N . ARG A 1 367 ? -34.010 -20.102 15.611 1.00 41.84 367 ARG A N 1
ATOM 3016 C CA . ARG A 1 367 ? -35.279 -20.329 16.306 1.00 41.84 367 ARG A CA 1
ATOM 3017 C C . ARG A 1 367 ? -36.301 -20.845 15.307 1.00 41.84 367 ARG A C 1
ATOM 3019 O O . ARG A 1 367 ? -36.886 -20.080 14.553 1.00 41.84 367 ARG A O 1
ATOM 3026 N N . ASN A 1 368 ? -36.522 -22.147 15.452 1.00 38.69 368 ASN A N 1
ATOM 3027 C CA . ASN A 1 368 ? -37.811 -22.821 15.374 1.00 38.69 368 ASN A CA 1
ATOM 3028 C C . ASN A 1 368 ? -38.388 -23.053 13.973 1.00 38.69 368 ASN A C 1
ATOM 3030 O O . ASN A 1 368 ? -39.393 -22.458 13.600 1.00 38.69 368 ASN A O 1
ATOM 3034 N N . GLU A 1 369 ? -37.836 -24.050 13.286 1.00 33.16 369 GLU A N 1
ATOM 3035 C CA . GLU A 1 369 ? -38.694 -25.078 12.693 1.00 33.16 369 GLU A CA 1
ATOM 3036 C C . GLU A 1 369 ? -38.804 -26.209 13.729 1.00 33.16 369 GLU A C 1
ATOM 3038 O O . GLU A 1 369 ? -37.902 -27.032 13.881 1.00 33.16 369 GLU A O 1
ATOM 3043 N N . THR A 1 370 ? -39.863 -26.149 14.538 1.00 38.19 370 THR A N 1
ATOM 3044 C CA . THR A 1 370 ? -40.410 -27.288 15.294 1.00 38.19 370 THR A CA 1
ATOM 3045 C C . THR A 1 370 ? -41.689 -27.729 14.628 1.00 38.19 370 THR A C 1
ATOM 3047 O O . THR A 1 370 ? -42.485 -26.808 14.323 1.00 38.19 370 THR A O 1
#

Secondary structure (DSSP, 8-state):
-HHHHHHHHHHHHHHH-SS--S-HHHHHHHHHT--HHHHHHHHHHHTTSPP-TTHHHHHHHHHHTTS--HHHHHT-GGGTTTHHHHHHHHHHT-HHHHHHHHHHHTSSSHHHHHHHHHHHHHHHHHHHHHHH-TT-----HHHHHTTT---HHHHHHHHHHHHHHHHHSS-B-HHHHHHHHHHHHHH-TTTS-HHHHHHHHHHTSSHHHHHHHHHHHHTSTT--BHHHHHHHHHHHHHH--HHHHHHHHHHHHHHHHHHHHHT-HHHHHHHHHHHHHHHHTTGGGHHHHHHHHHIIIIITGGGTS-HHHHHHHHHHHHHHHTT---HHHHHHHHHS-----TT-HHHHHHHHHHHHHHHHHHS-------

Foldseek 3Di:
DVLLVVLVVVLLVLQADLDRDPPVVVNLVSLLPDDPVSLVVQLVVVLLDAHYNSCLVSQLSCVVSVSHQLLVSCLPPNCVVCLLVNVLCCQAPNLLNVLRLLVLLPDPDPSNVVSVVSLLVNLLVVLVVCLVDLPDDTDLSLVVNVVNHPDVVSSLVSLLSNLVSQLPNAFAFLLRCLQCVVVLLVVLSPPSRPRVVSNLCSSCVVVQSSCVSLVVQLPDPRRGSRSRSLSSNLSSLLPDDPVSVVVLVVVLLVLLVCCLVVVPLSSLSSSVSSQQSNLVSVPVSSLVSSLVVCCVHQQEVPVPHDLVSNLSSLVSLQVSLLSHLDLSNLVSLQPGHHDHDPPCVVSSVSSNVSSVVSSVVNPPPPDDPD

Sequence (370 aa):
FNHLKDLLEEIEERNKSEEILPYEEEFLQQLRHLESWEKIFIMKRLYACEWNVGSPHLMSLLQHEGFFNISVYLINPSNANDADNILNDLLEVEHSLLAEVILCSGIESSDSEKLIYLIEKCCENAMKDLLRDPELKIPNYLERLTGHLRVKEELQRFRDLHLTILASLHQTGILEALKNQKIWTNEDVFLGNSSLKALIGDATKMSRNSLDVLLSQMTKTNFSGWKLSLAIFNFIFKSASEEDHLYVKKYVEGIFWKACIGRNEQQFWIFLLLIREISYSRGQEKRSAYLTWYKATISEMSYKIKPEDFRIIMGFLTNVTRLEEDPDFLDVHIKSSISAPPRCNDLVVELKQISRIRLNELIPVQRNET

InterPro domains:
  IPR031729 Fanconi anaemia group A protein, N-terminal domain [PF15865] (83-362)

Organism: NCBI:txid1109342

Radius of gyration: 27.95 Å; chains: 1; bounding box: 74×49×88 Å